Protein AF-A0A8T2REY3-F1 (afdb_monomer)

pLDDT: mean 74.78, std 21.73, range [25.44, 97.5]

Nearest PDB structures (foldseek):
  2yv5-assembly1_A  TM=7.558E-01  e=1.860E-15  Aquifex aeolicus
  6zjo-assembly1_A  TM=7.922E-01  e=4.075E-14  Staphylococcus aureus subsp. aureus USA300_FPR3757
  6zhl-assembly1_A  TM=8.170E-01  e=1.164E-13  Staphylococcus aureus subsp. aureus USA300
  6zjo-assembly1_B  TM=8.047E-01  e=1.164E-13  Staphylococcus aureus subsp. aureus USA300_FPR3757
  6zhm-assembly1_A  TM=7.872E-01  e=2.597E-13  Staphylococcus aureus subsp. aureus USA300

Radius of gyration: 29.28 Å; Cα contacts (8 Å, |Δi|>4): 472; chains: 1; bounding box: 74×71×68 Å

Sequence (339 aa):
MVGDKVLVSGIDWVDGRGMIEEVFDRETEVLDPPVANVDQLIVLAALDRPRPEPFSLSRFLVEAESTRIPFTVVFNKVDLVSSEDVSDWESRLTSWGYKPLFCSATLKLGTDSLVELLANKTSAIIGLSGVGKSSMINALCDETGAKLWNSNSKVEPDVVEETAVESWDSIFEEQAVGEVSERTGRGKHTTRHVSLLKLPSAGYLADTPGFNQPNLAKVTARILPFLFPEIRSKLDEGTCAFADCLHIGEPDCVVGGDWERYGHYIQFLEEVKKREELEIKTYGTKKKIGMRYKVGASGMKQAEPLLNLKKHRRVSRNKERQNLAEVFAEEVQAASEEE

Structure (mmCIF, N/CA/C/O backbone):
data_AF-A0A8T2REY3-F1
#
_entry.id   AF-A0A8T2REY3-F1
#
loop_
_atom_site.group_PDB
_atom_site.id
_atom_site.type_symbol
_atom_site.label_atom_id
_atom_site.label_alt_id
_atom_site.label_comp_id
_atom_site.label_asym_id
_atom_site.label_entity_id
_atom_site.label_seq_id
_atom_site.pdbx_PDB_ins_code
_atom_site.Cartn_x
_atom_site.Cartn_y
_atom_site.Cartn_z
_atom_site.occupancy
_atom_site.B_iso_or_equiv
_atom_site.auth_seq_id
_atom_site.auth_comp_id
_atom_site.auth_asym_id
_atom_site.auth_atom_id
_atom_site.pdbx_PDB_model_num
ATOM 1 N N . MET A 1 1 ? 4.614 12.556 -15.869 1.00 82.06 1 MET A N 1
ATOM 2 C CA . MET A 1 1 ? 4.883 11.620 -14.760 1.00 82.06 1 MET A CA 1
ATOM 3 C C . MET A 1 1 ? 5.347 10.312 -15.370 1.00 82.06 1 MET A C 1
ATOM 5 O O . MET A 1 1 ? 4.988 10.024 -16.505 1.00 82.06 1 MET A O 1
ATOM 9 N N . VAL A 1 2 ? 6.195 9.559 -14.676 1.00 86.38 2 VAL A N 1
ATOM 10 C CA . VAL A 1 2 ? 6.606 8.237 -15.161 1.00 86.38 2 VAL A CA 1
ATOM 11 C C . VAL A 1 2 ? 5.358 7.354 -15.261 1.00 86.38 2 VAL A C 1
ATOM 13 O O . VAL A 1 2 ? 4.553 7.349 -14.334 1.00 86.38 2 VAL A O 1
ATOM 16 N N . GLY A 1 3 ? 5.170 6.681 -16.398 1.00 86.62 3 GLY A N 1
ATOM 17 C CA . GLY A 1 3 ? 3.958 5.908 -16.709 1.00 86.62 3 GLY A CA 1
ATOM 18 C C . GLY A 1 3 ? 2.877 6.665 -17.487 1.00 86.62 3 GLY A C 1
ATOM 19 O O . GLY A 1 3 ? 1.889 6.057 -17.891 1.00 86.62 3 GLY A O 1
ATOM 20 N N . ASP A 1 4 ? 3.048 7.965 -17.758 1.00 89.31 4 ASP A N 1
ATOM 21 C CA . ASP A 1 4 ? 2.135 8.685 -18.654 1.00 89.31 4 ASP A CA 1
ATOM 22 C C . ASP A 1 4 ? 2.188 8.091 -20.073 1.00 89.31 4 ASP A C 1
ATOM 24 O O . ASP A 1 4 ? 3.263 7.909 -20.649 1.00 89.31 4 ASP A O 1
ATOM 28 N N . LYS A 1 5 ? 1.011 7.817 -20.647 1.00 88.62 5 LYS A N 1
ATOM 29 C CA . LYS A 1 5 ? 0.861 7.492 -22.069 1.00 88.62 5 LYS A CA 1
ATOM 30 C C . LYS A 1 5 ? 0.981 8.810 -22.843 1.00 88.62 5 LYS A C 1
ATOM 32 O O . LYS A 1 5 ? 0.279 9.770 -22.519 1.00 88.62 5 LYS A O 1
ATOM 37 N N . VAL A 1 6 ? 1.861 8.874 -23.841 1.00 92.38 6 VAL A N 1
ATOM 38 C CA . VAL A 1 6 ? 2.146 10.111 -24.588 1.00 92.38 6 VAL A CA 1
ATOM 39 C C . VAL A 1 6 ? 2.166 9.882 -26.095 1.00 92.38 6 VAL A C 1
ATOM 41 O O . VAL A 1 6 ? 2.579 8.817 -26.555 1.00 92.38 6 VAL A O 1
ATOM 44 N N . LEU A 1 7 ? 1.750 10.894 -26.855 1.00 90.69 7 LEU A N 1
ATOM 45 C CA . LEU A 1 7 ? 1.975 10.970 -28.296 1.00 90.69 7 LEU A CA 1
ATOM 46 C C . LEU A 1 7 ? 3.314 11.669 -28.548 1.00 90.69 7 LEU A C 1
ATOM 48 O O . LEU A 1 7 ? 3.552 12.765 -28.035 1.00 90.69 7 LEU A O 1
ATOM 52 N N . VAL A 1 8 ? 4.184 11.033 -29.331 1.00 91.81 8 VAL A N 1
ATOM 53 C CA . VAL A 1 8 ? 5.506 11.568 -29.679 1.00 91.81 8 VAL A CA 1
ATOM 54 C C . VAL A 1 8 ? 5.546 11.898 -31.166 1.00 91.81 8 VAL A C 1
ATOM 56 O O . VAL A 1 8 ? 5.202 11.059 -31.997 1.00 91.81 8 VAL A O 1
ATOM 59 N N . SER A 1 9 ? 6.006 13.100 -31.496 1.00 89.38 9 SER A N 1
ATOM 60 C CA . SER A 1 9 ? 6.226 13.568 -32.865 1.00 89.38 9 SER A CA 1
ATOM 61 C C . SER A 1 9 ? 7.593 14.242 -33.008 1.00 89.38 9 SER A C 1
ATOM 63 O O . SER A 1 9 ? 8.363 14.328 -32.049 1.00 89.38 9 SER A O 1
ATOM 65 N N . GLY A 1 10 ? 7.955 14.647 -34.232 1.00 88.00 10 GLY A N 1
ATOM 66 C CA . GLY A 1 10 ? 9.246 15.295 -34.504 1.00 88.00 10 GLY A CA 1
ATOM 67 C C . GLY A 1 10 ? 10.450 14.445 -34.086 1.00 88.00 10 GLY A C 1
ATOM 68 O O . GLY A 1 10 ? 11.365 14.958 -33.447 1.00 88.00 10 GLY A O 1
ATOM 69 N N . ILE A 1 11 ? 10.407 13.140 -34.377 1.00 89.44 11 ILE A N 1
ATOM 70 C CA . ILE A 1 11 ? 11.440 12.193 -33.952 1.00 89.44 11 ILE A CA 1
ATOM 71 C C . ILE A 1 11 ? 12.705 12.410 -34.785 1.00 89.44 11 ILE A C 1
ATOM 73 O O . ILE A 1 11 ? 12.705 12.210 -36.001 1.00 89.44 11 ILE A O 1
ATOM 77 N N . ASP A 1 12 ? 13.779 12.794 -34.108 1.00 87.81 12 ASP A N 1
ATOM 78 C CA . ASP A 1 12 ? 15.141 12.772 -34.617 1.00 87.81 12 ASP A CA 1
ATOM 79 C C . ASP A 1 12 ? 15.795 11.445 -34.218 1.00 87.81 12 ASP A C 1
ATOM 81 O O . ASP A 1 12 ? 16.198 11.239 -33.069 1.00 87.81 12 ASP A O 1
ATOM 85 N N . TRP A 1 13 ? 15.875 10.531 -35.183 1.00 87.38 13 TRP A N 1
ATOM 86 C CA . TRP A 1 13 ? 16.458 9.204 -34.991 1.00 87.38 13 TRP A CA 1
ATOM 87 C C . TRP A 1 13 ? 17.978 9.227 -34.828 1.00 87.38 13 TRP A C 1
ATOM 89 O O . TRP A 1 13 ? 18.524 8.291 -34.253 1.00 87.38 13 TRP A O 1
ATOM 99 N N . VAL A 1 14 ? 18.658 10.271 -35.309 1.00 84.94 14 VAL A N 1
ATOM 100 C CA . VAL A 1 14 ? 20.123 10.371 -35.230 1.00 84.94 14 VAL A CA 1
ATOM 101 C C . VAL A 1 14 ? 20.542 10.719 -33.807 1.00 84.94 14 VAL A C 1
ATOM 103 O O . VAL A 1 14 ? 21.440 10.093 -33.251 1.00 84.94 14 VAL A O 1
ATOM 106 N N . ASP A 1 15 ? 19.850 11.681 -33.198 1.00 84.56 15 ASP A N 1
ATOM 107 C CA . ASP A 1 15 ? 20.118 12.107 -31.822 1.00 84.56 15 ASP A CA 1
ATOM 108 C C . ASP A 1 15 ? 19.294 11.338 -30.773 1.00 84.56 15 ASP A C 1
ATOM 110 O O . ASP A 1 15 ? 19.482 11.550 -29.569 1.00 84.56 15 ASP A O 1
ATOM 114 N N . GLY A 1 16 ? 18.371 10.470 -31.205 1.00 84.44 16 GLY A N 1
ATOM 115 C CA . GLY A 1 16 ? 17.477 9.707 -30.329 1.00 84.44 16 GLY A CA 1
ATOM 116 C C . GLY A 1 16 ? 16.513 10.600 -29.541 1.00 84.44 16 GLY A C 1
ATOM 117 O O . GLY A 1 16 ? 16.250 10.352 -28.362 1.00 84.44 16 GLY A O 1
ATOM 118 N N . ARG A 1 17 ? 16.023 11.680 -30.159 1.00 85.31 17 ARG A N 1
ATOM 119 C CA . ARG A 1 17 ? 15.167 12.689 -29.514 1.00 85.31 17 ARG A CA 1
ATOM 120 C C . ARG A 1 17 ? 13.796 12.730 -30.168 1.00 85.31 17 ARG A C 1
ATOM 122 O O . ARG A 1 17 ? 13.648 12.478 -31.353 1.00 85.31 17 ARG A O 1
ATOM 129 N N . GLY A 1 18 ? 12.785 13.100 -29.397 1.00 87.31 18 GLY A N 1
ATOM 130 C CA . GLY A 1 18 ? 11.434 13.332 -29.896 1.00 87.31 18 GLY A CA 1
ATOM 131 C C . GLY A 1 18 ? 10.728 14.380 -29.050 1.00 87.31 18 GLY A C 1
ATOM 132 O O . GLY A 1 18 ? 11.130 14.655 -27.916 1.00 87.31 18 GLY A O 1
ATOM 133 N N . MET A 1 19 ? 9.684 14.977 -29.608 1.00 90.94 19 MET A N 1
ATOM 134 C CA . MET A 1 19 ? 8.843 15.950 -28.927 1.00 90.94 19 MET A CA 1
ATOM 135 C C . MET A 1 19 ? 7.573 15.266 -28.422 1.00 90.94 19 MET A C 1
ATOM 137 O O . MET A 1 19 ? 6.888 14.581 -29.174 1.00 90.94 19 MET A O 1
ATOM 141 N N . ILE A 1 20 ? 7.249 15.461 -27.142 1.00 92.50 20 ILE A N 1
ATOM 142 C CA . ILE A 1 20 ? 5.952 15.053 -26.593 1.00 92.50 20 ILE A CA 1
ATOM 143 C C . ILE A 1 20 ? 4.912 16.067 -27.072 1.00 92.50 20 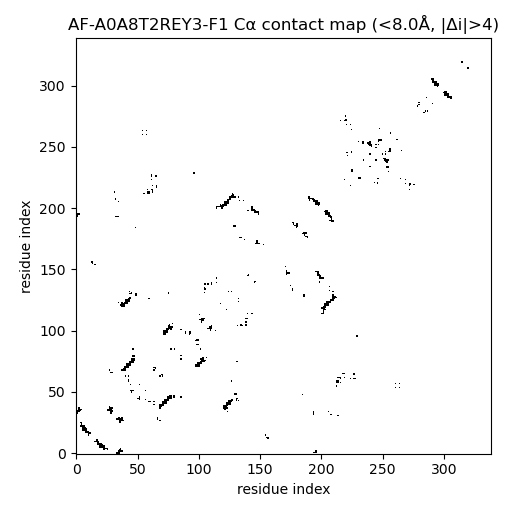ILE A C 1
ATOM 145 O O . ILE A 1 20 ? 4.982 17.240 -26.703 1.00 92.50 20 ILE A O 1
ATOM 149 N N . GLU A 1 21 ? 3.974 15.614 -27.895 1.00 91.75 21 GLU A N 1
ATOM 150 C CA . GLU A 1 21 ? 2.901 16.439 -28.456 1.00 91.75 21 GLU A CA 1
ATOM 151 C C . GLU A 1 21 ? 1.685 16.470 -27.533 1.00 91.75 21 GLU A C 1
ATOM 153 O O . GLU A 1 21 ? 1.125 17.532 -27.263 1.00 91.75 21 GLU A O 1
ATOM 158 N N . GLU A 1 22 ? 1.325 15.309 -26.990 1.00 92.31 22 GLU A N 1
ATOM 159 C CA . GLU A 1 22 ? 0.156 15.146 -26.136 1.00 92.31 22 GLU A CA 1
ATOM 160 C C . GLU A 1 22 ? 0.444 14.160 -24.999 1.00 92.31 22 GLU A C 1
ATOM 162 O O . GLU A 1 22 ? 1.185 13.187 -25.162 1.00 92.31 22 GLU A O 1
ATOM 167 N N . VAL A 1 23 ? -0.157 14.419 -23.836 1.00 92.88 23 VAL A N 1
ATOM 168 C CA . VAL A 1 23 ? -0.175 13.511 -22.685 1.00 92.88 23 VAL A CA 1
ATOM 169 C C . VAL A 1 23 ? -1.621 13.091 -22.464 1.00 92.88 23 VAL A C 1
ATOM 171 O O . VAL A 1 23 ? -2.464 13.948 -22.205 1.00 92.88 23 VAL A O 1
ATOM 174 N N . PHE A 1 24 ? -1.902 11.793 -22.572 1.00 92.06 24 PHE A N 1
ATOM 175 C CA . PHE A 1 24 ? -3.258 11.266 -22.419 1.00 92.06 24 PHE A CA 1
ATOM 176 C C . PHE A 1 24 ? -3.726 11.301 -20.957 1.00 92.06 24 PHE A C 1
ATOM 178 O O . PHE A 1 24 ? -2.916 11.339 -20.024 1.00 92.06 24 PHE A O 1
ATOM 185 N N . ASP A 1 25 ? -5.047 11.252 -20.766 1.00 91.25 25 ASP A N 1
ATOM 186 C CA . ASP A 1 25 ? -5.666 11.188 -19.443 1.00 91.25 25 ASP A CA 1
ATOM 187 C C . ASP A 1 25 ? -5.170 9.977 -18.642 1.00 91.25 25 ASP A C 1
ATOM 189 O O . ASP A 1 25 ? -4.965 8.879 -19.169 1.00 91.25 25 ASP A O 1
ATOM 193 N N . ARG A 1 26 ? -4.982 10.189 -17.337 1.00 91.38 26 ARG A N 1
ATOM 194 C CA . ARG A 1 26 ? -4.519 9.151 -16.412 1.00 91.38 26 ARG A CA 1
ATOM 195 C C . ARG A 1 26 ? -5.690 8.342 -15.888 1.00 91.38 26 ARG A C 1
ATOM 197 O O . ARG A 1 26 ? -6.661 8.909 -15.390 1.00 91.38 26 ARG A O 1
ATOM 204 N N . GLU A 1 27 ? -5.542 7.026 -15.901 1.00 88.19 27 GLU A N 1
ATOM 205 C CA . GLU A 1 27 ? -6.496 6.116 -15.259 1.00 88.19 27 GLU A CA 1
ATOM 206 C C . GLU A 1 27 ? -6.244 6.043 -13.746 1.00 88.19 27 GLU A C 1
ATOM 208 O O . GLU A 1 27 ? -7.177 6.076 -12.944 1.00 88.19 27 GLU A O 1
ATOM 213 N N . THR A 1 28 ? -4.970 6.015 -13.345 1.00 88.81 28 THR A N 1
ATOM 214 C CA . THR A 1 28 ? -4.537 5.969 -11.943 1.00 88.81 28 THR A CA 1
ATOM 215 C C . THR A 1 28 ? -3.310 6.853 -11.710 1.00 88.81 28 THR A C 1
ATOM 217 O O . THR A 1 28 ? -2.542 7.152 -12.630 1.00 88.81 28 THR A O 1
ATOM 220 N N . GLU A 1 29 ? -3.113 7.286 -10.462 1.00 85.69 29 GLU A N 1
ATOM 221 C CA . GLU A 1 29 ? -1.914 8.015 -10.048 1.00 85.69 29 GLU A CA 1
ATOM 222 C C . GLU A 1 29 ? -1.520 7.726 -8.592 1.00 85.69 29 GLU A C 1
ATOM 224 O O . GLU A 1 29 ? -2.331 7.791 -7.664 1.00 85.69 29 GLU A O 1
ATOM 229 N N . VAL A 1 30 ? -0.229 7.487 -8.393 1.00 82.38 30 VAL A N 1
ATOM 230 C CA . VAL A 1 30 ? 0.453 7.494 -7.099 1.00 82.38 30 VAL A CA 1
ATOM 231 C C . VAL A 1 30 ? 1.271 8.779 -7.050 1.00 82.38 30 VAL A C 1
ATOM 233 O O . VAL A 1 30 ? 1.948 9.106 -8.018 1.00 82.38 30 VAL A O 1
ATOM 236 N N . LEU A 1 31 ? 1.181 9.552 -5.964 1.00 73.44 31 LEU A N 1
ATOM 237 C CA . LEU A 1 31 ? 1.916 10.822 -5.851 1.00 73.44 31 LEU A CA 1
ATOM 238 C C . LEU A 1 31 ? 3.264 10.670 -5.157 1.00 73.44 31 LEU A C 1
ATOM 240 O O . LEU A 1 31 ? 4.183 11.434 -5.449 1.00 73.44 31 LEU A O 1
ATOM 244 N N . ASP A 1 32 ? 3.367 9.714 -4.237 1.00 71.88 32 ASP A N 1
ATOM 245 C CA . ASP A 1 32 ? 4.576 9.484 -3.460 1.00 71.88 32 ASP A CA 1
ATOM 246 C C . ASP A 1 32 ? 4.924 7.985 -3.439 1.00 71.88 32 ASP A C 1
ATOM 248 O O . ASP A 1 32 ? 4.399 7.231 -2.618 1.00 71.88 32 ASP A O 1
ATOM 252 N N . PRO A 1 33 ? 5.754 7.524 -4.388 1.00 73.75 33 PRO A N 1
ATOM 253 C CA . PRO A 1 33 ? 6.410 8.312 -5.433 1.00 73.75 33 PRO A CA 1
ATOM 254 C C . PRO A 1 33 ? 5.501 8.587 -6.645 1.00 73.75 33 PRO A C 1
ATOM 256 O O . PRO A 1 33 ? 4.521 7.871 -6.850 1.00 73.75 33 PRO A O 1
ATOM 259 N N . PRO A 1 34 ? 5.835 9.590 -7.480 1.0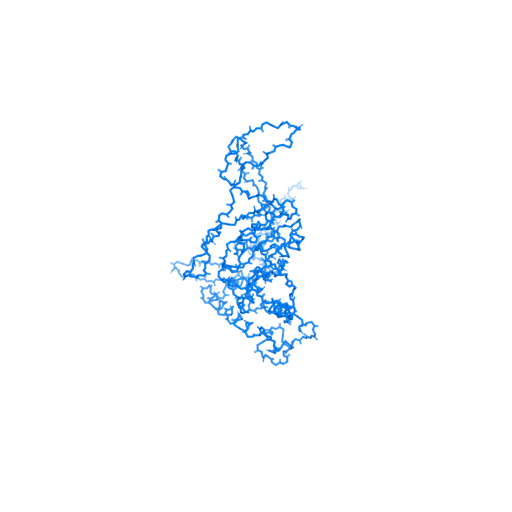0 81.56 34 PRO A N 1
ATOM 260 C CA . PRO A 1 34 ? 5.006 9.985 -8.611 1.00 81.56 34 PRO A CA 1
ATOM 261 C C . PRO A 1 34 ? 5.052 8.947 -9.744 1.00 81.56 34 PRO A C 1
ATOM 263 O O . PRO A 1 34 ? 6.004 8.927 -10.532 1.00 81.56 34 PRO A O 1
ATOM 266 N N . VAL A 1 35 ? 4.004 8.126 -9.855 1.00 87.38 35 VAL A N 1
ATOM 267 C CA . VAL A 1 35 ? 3.793 7.155 -10.944 1.00 87.38 35 VAL A CA 1
ATOM 268 C C . VAL A 1 35 ? 2.351 7.231 -11.453 1.00 87.38 35 VAL A C 1
ATOM 270 O O . VAL A 1 35 ? 1.413 7.274 -10.661 1.00 87.38 35 VAL A O 1
ATOM 273 N N . ALA A 1 36 ? 2.161 7.242 -12.769 1.00 89.50 36 ALA A N 1
ATOM 274 C CA . ALA A 1 36 ? 0.852 7.241 -13.422 1.00 89.50 36 ALA A CA 1
ATOM 275 C C . ALA A 1 36 ? 0.545 5.880 -14.058 1.00 89.50 36 ALA A C 1
ATOM 277 O O . ALA A 1 36 ? 1.468 5.132 -14.376 1.00 89.50 36 ALA A O 1
ATOM 278 N N . ASN A 1 37 ? -0.743 5.604 -14.288 1.00 89.94 37 ASN A N 1
ATOM 279 C CA . ASN A 1 37 ? -1.234 4.420 -15.007 1.00 89.94 37 ASN A CA 1
ATOM 280 C C . ASN A 1 37 ? -0.674 3.105 -14.440 1.00 89.94 37 ASN A C 1
ATOM 282 O O . ASN A 1 37 ? -0.214 2.228 -15.166 1.00 89.94 37 ASN A O 1
ATOM 286 N N . VAL A 1 38 ? -0.679 3.015 -13.111 1.00 91.38 38 VAL A N 1
ATOM 287 C CA . VAL A 1 38 ? -0.325 1.816 -12.358 1.00 91.38 38 VAL A CA 1
ATOM 288 C C . VAL A 1 38 ? -1.576 0.957 -12.187 1.00 91.38 38 VAL A C 1
ATOM 290 O O . VAL A 1 38 ? -2.569 1.417 -11.619 1.00 91.38 38 VAL A O 1
ATOM 293 N N . ASP A 1 39 ? -1.509 -0.288 -12.649 1.00 92.12 39 ASP A N 1
ATOM 294 C CA . ASP A 1 39 ? -2.596 -1.268 -12.570 1.00 92.12 39 ASP A CA 1
ATOM 295 C C . ASP A 1 39 ? -2.655 -1.942 -11.195 1.00 92.12 39 ASP A C 1
ATOM 297 O O . ASP A 1 39 ? -3.729 -2.323 -10.729 1.00 92.12 39 ASP A O 1
ATOM 301 N N . GLN A 1 40 ? -1.498 -2.109 -10.542 1.00 92.25 40 GLN A N 1
ATOM 302 C CA . GLN A 1 40 ? -1.418 -2.719 -9.216 1.00 92.25 40 GLN A CA 1
ATOM 303 C C . GLN A 1 40 ? -0.237 -2.221 -8.371 1.00 92.25 40 GLN A C 1
ATOM 305 O O . GLN A 1 40 ? 0.823 -1.867 -8.890 1.00 92.25 40 GLN A O 1
ATOM 310 N N . LEU A 1 41 ? -0.390 -2.251 -7.046 1.00 92.00 41 LEU A N 1
ATOM 311 C CA . LEU A 1 41 ? 0.688 -1.961 -6.096 1.00 92.00 41 LEU A CA 1
ATOM 312 C C . LEU A 1 41 ? 1.195 -3.235 -5.414 1.00 92.00 41 LEU A C 1
ATOM 314 O O . LEU A 1 41 ? 0.432 -4.136 -5.073 1.00 92.00 41 LEU A O 1
ATOM 318 N N . ILE A 1 42 ? 2.494 -3.278 -5.146 1.00 92.12 42 ILE A N 1
ATOM 319 C CA . ILE A 1 42 ? 3.134 -4.327 -4.356 1.00 92.12 42 ILE A CA 1
ATOM 320 C C . ILE A 1 42 ? 3.647 -3.702 -3.062 1.00 92.12 42 ILE A C 1
ATOM 322 O O . ILE A 1 42 ? 4.647 -2.985 -3.065 1.00 92.12 42 ILE A O 1
ATOM 326 N N . VAL A 1 43 ? 2.972 -3.969 -1.945 1.00 92.44 43 VAL A N 1
ATOM 327 C CA . VAL A 1 43 ? 3.402 -3.512 -0.617 1.00 92.44 43 VAL A CA 1
ATOM 328 C C . VAL A 1 43 ? 4.447 -4.488 -0.085 1.00 92.44 43 VAL A C 1
ATOM 330 O O . VAL A 1 43 ? 4.106 -5.542 0.446 1.00 92.44 43 VAL A O 1
ATOM 333 N N . LEU A 1 44 ? 5.725 -4.145 -0.238 1.00 92.00 44 LEU A N 1
ATOM 334 C CA . LEU A 1 44 ? 6.853 -4.973 0.173 1.00 92.00 44 LEU A CA 1
ATOM 335 C C . LEU A 1 44 ? 7.262 -4.682 1.625 1.00 92.00 44 LEU A C 1
ATOM 337 O O . LEU A 1 44 ? 7.696 -3.576 1.967 1.00 92.00 44 LEU A O 1
ATOM 341 N N . ALA A 1 45 ? 7.195 -5.707 2.466 1.00 92.88 45 ALA A N 1
ATOM 342 C CA . ALA A 1 45 ? 7.726 -5.733 3.826 1.00 92.88 45 ALA A CA 1
ATOM 343 C C . ALA A 1 45 ? 8.813 -6.814 3.937 1.00 92.88 45 ALA A C 1
ATOM 345 O O . ALA A 1 45 ? 8.867 -7.718 3.115 1.00 92.88 45 ALA A O 1
ATOM 346 N N . ALA A 1 46 ? 9.695 -6.737 4.934 1.00 91.94 46 ALA A N 1
ATOM 347 C CA . ALA A 1 46 ? 10.651 -7.809 5.227 1.00 91.94 46 ALA A CA 1
ATOM 348 C C . ALA A 1 46 ? 10.322 -8.435 6.580 1.00 91.94 46 ALA A C 1
ATOM 350 O O . ALA A 1 46 ? 9.982 -7.702 7.505 1.00 91.94 46 ALA A O 1
ATOM 351 N N . LEU A 1 47 ? 10.422 -9.762 6.696 1.00 91.50 47 LEU A N 1
ATOM 352 C CA . LEU A 1 47 ? 10.183 -10.468 7.963 1.00 91.50 47 LEU A CA 1
ATOM 353 C C . LEU A 1 47 ? 11.331 -10.296 8.959 1.00 91.50 47 LEU A C 1
ATOM 355 O O . LEU A 1 47 ? 11.096 -10.290 10.165 1.00 91.50 47 LEU A O 1
ATOM 359 N N . ASP A 1 48 ? 12.543 -10.059 8.458 1.00 86.19 48 ASP A N 1
ATOM 360 C CA . ASP A 1 48 ? 13.700 -9.692 9.267 1.00 86.19 48 ASP A CA 1
ATOM 361 C C . ASP A 1 48 ? 14.479 -8.521 8.641 1.00 86.19 48 ASP A C 1
ATOM 363 O O . ASP A 1 48 ? 14.448 -8.288 7.431 1.00 86.19 48 ASP A O 1
ATOM 367 N N . ARG A 1 49 ? 15.192 -7.759 9.478 1.00 84.00 49 ARG A N 1
ATOM 368 C CA . ARG A 1 49 ? 16.110 -6.667 9.082 1.00 84.00 49 ARG A CA 1
ATOM 369 C C . ARG A 1 49 ? 15.557 -5.710 7.999 1.00 84.00 49 ARG A C 1
ATOM 371 O O . ARG A 1 49 ? 16.055 -5.726 6.870 1.00 84.00 49 ARG A O 1
ATOM 378 N N . PRO A 1 50 ? 14.615 -4.804 8.313 1.00 86.19 50 PRO A N 1
ATOM 379 C CA . PRO A 1 50 ? 13.942 -4.642 9.598 1.00 86.19 50 PRO A CA 1
ATOM 380 C C . PRO A 1 50 ? 12.701 -5.535 9.703 1.00 86.19 50 PRO A C 1
ATOM 382 O O . PRO A 1 50 ? 11.962 -5.676 8.733 1.00 86.19 50 PRO A O 1
ATOM 385 N N . ARG A 1 51 ? 12.453 -6.077 10.9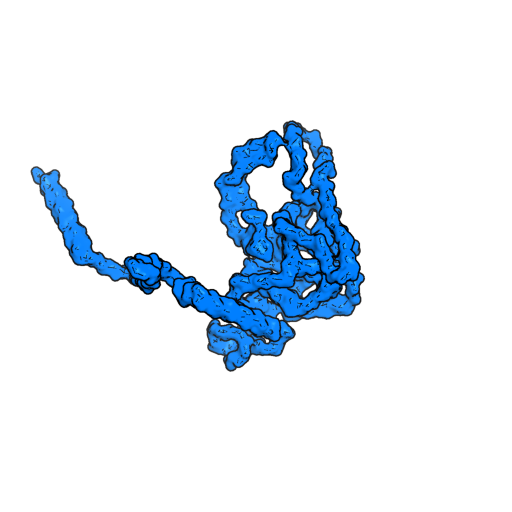02 1.00 87.00 51 ARG A N 1
ATOM 386 C CA . ARG A 1 51 ? 11.211 -6.794 11.217 1.00 87.00 51 ARG A CA 1
ATOM 387 C C . ARG A 1 51 ? 10.009 -5.850 11.040 1.00 87.00 51 ARG A C 1
ATOM 389 O O . ARG A 1 51 ? 10.126 -4.677 11.417 1.00 87.00 51 ARG A O 1
ATOM 396 N N . PRO A 1 52 ? 8.868 -6.313 10.499 1.00 89.75 52 PRO A N 1
ATOM 397 C CA . PRO A 1 52 ? 7.740 -5.438 10.247 1.00 89.75 52 PRO A CA 1
ATOM 398 C C . PRO A 1 52 ? 7.096 -5.062 11.578 1.00 89.75 52 PRO A C 1
ATOM 400 O O . PRO A 1 52 ? 6.678 -5.918 12.355 1.00 89.75 52 PRO A O 1
ATOM 403 N N . GLU A 1 53 ? 7.006 -3.765 11.846 1.00 91.25 53 GLU A N 1
ATOM 404 C CA . GLU A 1 53 ? 6.229 -3.265 12.971 1.00 91.25 53 GLU A CA 1
ATOM 405 C C . GLU A 1 53 ? 4.755 -3.129 12.544 1.00 91.25 53 GLU A C 1
ATOM 407 O O . GLU A 1 53 ? 4.482 -2.470 11.534 1.00 91.25 53 GLU A O 1
ATOM 412 N N . PRO A 1 54 ? 3.792 -3.689 13.301 1.00 93.00 54 PRO A N 1
ATOM 413 C CA . PRO A 1 54 ? 2.372 -3.665 12.947 1.00 93.00 54 PRO A CA 1
ATOM 414 C C . PRO A 1 54 ? 1.811 -2.266 12.680 1.00 93.00 54 PRO A C 1
ATOM 416 O O . PRO A 1 54 ? 1.053 -2.088 11.728 1.00 93.00 54 PRO A O 1
ATOM 419 N N . PHE A 1 55 ? 2.204 -1.264 13.473 1.00 93.25 55 PHE A N 1
ATOM 420 C CA . PHE A 1 55 ? 1.781 0.125 13.280 1.00 93.25 55 PHE A CA 1
ATOM 421 C C . PHE A 1 55 ? 2.286 0.691 11.946 1.00 93.25 55 PHE A C 1
ATOM 423 O O . PHE A 1 55 ? 1.505 1.191 11.135 1.00 93.25 55 PHE A O 1
ATOM 430 N N . SER A 1 56 ? 3.587 0.542 11.679 1.00 90.44 56 SER A N 1
ATOM 431 C CA . SER A 1 56 ? 4.207 1.001 10.435 1.00 90.44 56 SER A CA 1
ATOM 432 C C . SER A 1 56 ? 3.617 0.290 9.209 1.00 90.44 56 SER A C 1
ATOM 434 O O . SER A 1 56 ? 3.286 0.955 8.229 1.00 90.44 56 SER A O 1
ATOM 436 N N . LEU A 1 57 ? 3.405 -1.030 9.268 1.00 92.81 57 LEU A N 1
ATOM 437 C CA . LEU A 1 57 ? 2.758 -1.790 8.191 1.00 92.81 57 LEU A CA 1
ATOM 438 C C . LEU A 1 57 ? 1.306 -1.344 7.976 1.00 92.81 57 LEU A C 1
ATOM 440 O O . LEU A 1 57 ? 0.912 -1.092 6.841 1.00 92.81 57 LEU A O 1
ATOM 444 N N . SER A 1 58 ? 0.537 -1.162 9.055 1.00 94.88 58 SER A N 1
ATOM 445 C CA . SER A 1 58 ? -0.847 -0.667 8.984 1.00 94.88 58 SER A CA 1
ATOM 446 C C . SER A 1 58 ? -0.934 0.654 8.225 1.00 94.88 58 SER A C 1
ATOM 448 O O . SER A 1 58 ? -1.860 0.856 7.447 1.00 94.88 58 SER A O 1
ATOM 450 N N . ARG A 1 59 ? 0.053 1.535 8.403 1.00 92.69 59 ARG A N 1
ATOM 451 C CA . ARG A 1 59 ? 0.118 2.817 7.702 1.00 92.69 59 ARG A CA 1
ATOM 452 C C . ARG A 1 59 ? 0.306 2.657 6.191 1.00 92.69 59 ARG A C 1
ATOM 454 O O . ARG A 1 59 ? -0.347 3.363 5.431 1.00 92.69 59 ARG A O 1
ATOM 461 N N . PHE A 1 60 ? 1.161 1.729 5.755 1.00 90.75 60 PHE A N 1
ATOM 462 C CA . PHE A 1 60 ? 1.319 1.411 4.329 1.00 90.75 60 PHE A CA 1
ATOM 463 C C . PHE A 1 60 ? 0.045 0.819 3.729 1.00 90.75 60 PHE A C 1
ATOM 465 O O . PHE A 1 60 ? -0.300 1.164 2.605 1.00 90.75 60 PHE A O 1
ATOM 472 N N . LEU A 1 61 ? -0.662 -0.031 4.477 1.00 94.06 61 LEU A N 1
ATOM 473 C CA . LEU A 1 61 ? -1.927 -0.615 4.030 1.00 94.06 61 LEU A CA 1
ATOM 474 C C . LEU A 1 61 ? -3.006 0.460 3.861 1.00 94.06 61 LEU A C 1
ATOM 476 O O . LEU A 1 61 ? -3.668 0.497 2.832 1.00 94.06 61 LEU A O 1
ATOM 480 N N . VAL A 1 62 ? -3.126 1.383 4.822 1.00 94.44 62 VAL A N 1
ATOM 481 C CA . VAL A 1 62 ? -4.051 2.525 4.724 1.00 94.44 62 VAL A CA 1
ATOM 482 C C . VAL A 1 62 ? -3.702 3.417 3.532 1.00 94.44 62 VAL A C 1
ATOM 484 O O . VAL A 1 62 ? -4.601 3.843 2.809 1.00 94.44 62 VAL A O 1
ATOM 487 N N . GLU A 1 63 ? -2.416 3.690 3.300 1.00 90.69 63 GLU A N 1
ATOM 488 C CA . GLU A 1 63 ? -1.988 4.467 2.134 1.00 90.69 63 GLU A CA 1
ATOM 489 C C . GLU A 1 63 ? -2.354 3.752 0.828 1.00 90.69 63 GLU A C 1
ATOM 491 O O . GLU A 1 63 ? -2.980 4.363 -0.037 1.00 90.69 63 GLU A O 1
ATOM 496 N N . ALA A 1 64 ? -2.034 2.459 0.709 1.00 91.56 64 ALA A N 1
ATOM 497 C CA . ALA A 1 64 ? -2.341 1.654 -0.470 1.00 91.56 64 ALA A CA 1
ATOM 498 C C . ALA A 1 64 ? -3.854 1.611 -0.748 1.00 91.56 64 ALA A C 1
ATOM 500 O O . ALA A 1 64 ? -4.276 1.930 -1.859 1.00 91.56 64 ALA A O 1
ATOM 501 N N . GLU A 1 65 ? -4.676 1.346 0.271 1.00 93.50 65 GLU A N 1
ATOM 502 C CA . GLU A 1 65 ? -6.144 1.389 0.185 1.00 93.50 65 GLU A CA 1
ATOM 503 C C . GLU A 1 65 ? -6.654 2.771 -0.262 1.00 93.50 65 GLU A C 1
ATOM 505 O O . GLU A 1 65 ? -7.591 2.880 -1.057 1.00 93.50 65 GLU A O 1
ATOM 510 N N . SER A 1 66 ? -6.017 3.858 0.191 1.00 91.56 66 SER A N 1
ATOM 511 C CA . SER A 1 66 ? -6.424 5.222 -0.174 1.00 91.56 66 SER A CA 1
ATOM 512 C C . SER A 1 66 ? -6.244 5.533 -1.664 1.00 91.56 66 SER A C 1
ATOM 514 O O . SER A 1 66 ? -6.968 6.376 -2.203 1.00 91.56 66 SER A O 1
ATOM 516 N N . THR A 1 67 ? -5.321 4.836 -2.340 1.00 88.94 67 THR A N 1
ATOM 517 C CA . THR A 1 67 ? -5.091 4.993 -3.784 1.00 88.94 67 THR A CA 1
ATOM 518 C C . THR A 1 67 ? -6.204 4.378 -4.629 1.00 88.94 67 THR A C 1
ATOM 520 O O . THR A 1 67 ? -6.373 4.780 -5.779 1.00 88.94 67 THR A O 1
ATOM 523 N N . ARG A 1 68 ? -6.976 3.431 -4.068 1.00 90.38 68 ARG A N 1
ATOM 524 C CA . ARG A 1 68 ? -7.953 2.581 -4.778 1.00 90.38 68 ARG A CA 1
ATOM 525 C C . ARG A 1 68 ? -7.359 1.731 -5.908 1.00 90.38 68 ARG A C 1
ATOM 527 O O . ARG A 1 68 ? -8.110 1.173 -6.704 1.00 90.38 68 ARG A O 1
ATOM 534 N N . ILE A 1 69 ? -6.035 1.628 -5.978 1.00 91.69 69 ILE A N 1
ATOM 535 C CA . ILE A 1 69 ? -5.339 0.729 -6.893 1.00 91.69 69 ILE A CA 1
ATOM 536 C C . ILE A 1 69 ? -5.280 -0.648 -6.212 1.00 91.69 69 ILE A C 1
ATOM 538 O O . ILE A 1 69 ? -4.897 -0.716 -5.040 1.00 91.69 69 ILE A O 1
ATOM 542 N N . PRO A 1 70 ? -5.647 -1.745 -6.900 1.00 93.06 70 PRO A N 1
ATOM 543 C CA . PRO A 1 70 ? -5.495 -3.092 -6.362 1.00 93.06 70 PRO A CA 1
ATOM 544 C C . PRO A 1 70 ? -4.066 -3.330 -5.877 1.00 93.06 70 PRO A C 1
ATOM 546 O O . PRO A 1 70 ? -3.109 -2.983 -6.567 1.00 93.06 70 PRO A O 1
ATOM 549 N N . PHE A 1 71 ? -3.893 -3.929 -4.701 1.00 94.00 71 PHE A N 1
ATOM 550 C CA . PHE A 1 71 ? -2.557 -4.183 -4.177 1.00 94.00 71 PHE A CA 1
ATOM 551 C C . PHE A 1 71 ? -2.419 -5.549 -3.527 1.00 94.00 71 PHE A C 1
ATOM 553 O O . PHE A 1 71 ? -3.392 -6.157 -3.089 1.00 94.00 71 PHE A O 1
ATOM 560 N N . THR A 1 72 ? -1.182 -6.032 -3.472 1.00 94.81 72 THR A N 1
ATOM 561 C CA . THR A 1 72 ? -0.814 -7.277 -2.791 1.00 94.81 72 THR A CA 1
ATOM 562 C C . THR A 1 72 ? 0.316 -7.007 -1.809 1.00 94.81 72 THR A C 1
ATOM 564 O O . THR A 1 72 ? 1.254 -6.267 -2.109 1.00 94.81 72 THR A O 1
ATOM 567 N N . VAL A 1 73 ? 0.218 -7.599 -0.619 1.00 95.31 73 VAL A N 1
ATOM 568 C CA . VAL A 1 73 ? 1.264 -7.525 0.404 1.00 95.31 73 VAL A CA 1
ATOM 569 C C . VAL A 1 73 ? 2.259 -8.649 0.157 1.00 95.31 73 VAL A C 1
ATOM 571 O O . VAL A 1 73 ? 1.866 -9.809 0.063 1.00 95.31 73 VAL A O 1
ATOM 574 N N . VAL A 1 74 ? 3.541 -8.314 0.066 1.00 95.12 74 VAL A N 1
ATOM 575 C CA . VAL A 1 74 ? 4.622 -9.279 -0.140 1.00 95.12 74 VAL A CA 1
ATOM 576 C C . VAL A 1 74 ? 5.603 -9.173 1.020 1.00 95.12 74 VAL A C 1
ATOM 578 O O . VAL A 1 74 ? 6.152 -8.105 1.291 1.00 95.12 74 VAL A O 1
ATOM 581 N N . PHE A 1 75 ? 5.840 -10.286 1.701 1.00 94.94 75 PHE A N 1
ATOM 582 C CA . PHE A 1 75 ? 6.861 -10.420 2.728 1.00 94.94 75 PHE A CA 1
ATOM 583 C C . PHE A 1 75 ? 8.119 -11.041 2.137 1.00 94.94 75 PHE A C 1
ATOM 585 O O . PHE A 1 75 ? 8.116 -12.184 1.697 1.00 94.94 75 PHE A O 1
ATOM 592 N N . ASN A 1 76 ? 9.207 -10.281 2.150 1.00 92.88 76 ASN A N 1
ATOM 593 C CA . ASN A 1 76 ? 10.533 -10.718 1.747 1.00 92.88 76 ASN A CA 1
ATOM 594 C C . ASN A 1 76 ? 11.329 -11.271 2.943 1.00 92.88 76 ASN A C 1
ATOM 596 O O . ASN A 1 76 ? 11.006 -11.007 4.107 1.00 92.88 76 ASN A O 1
ATOM 600 N N . LYS A 1 77 ? 12.448 -11.932 2.639 1.00 92.06 77 LYS A N 1
ATOM 601 C CA . LYS A 1 77 ? 13.431 -12.458 3.599 1.00 92.06 77 LYS A CA 1
ATOM 602 C C . LYS A 1 77 ? 12.880 -13.558 4.504 1.00 92.06 77 LYS A C 1
ATOM 604 O O . LYS A 1 77 ? 13.219 -13.632 5.684 1.00 92.06 77 LYS A O 1
ATOM 609 N N . VAL A 1 78 ? 12.019 -14.409 3.947 1.00 92.56 78 VAL A N 1
ATOM 610 C CA . VAL A 1 78 ? 11.478 -15.590 4.645 1.00 92.56 78 VAL A CA 1
ATOM 611 C C . VAL A 1 78 ? 12.577 -16.574 5.056 1.00 92.56 78 VAL A C 1
ATOM 613 O O . VAL A 1 78 ? 12.402 -17.327 6.001 1.00 92.56 78 VAL A O 1
ATOM 616 N N . ASP A 1 79 ? 13.731 -16.522 4.390 1.00 90.19 79 ASP A N 1
ATOM 617 C CA . ASP A 1 79 ? 14.926 -17.317 4.683 1.00 90.19 79 ASP A CA 1
ATOM 618 C C . ASP A 1 79 ? 15.587 -16.992 6.031 1.00 90.19 79 ASP A C 1
ATOM 620 O O . ASP A 1 79 ? 16.373 -17.793 6.534 1.00 90.19 79 ASP A O 1
ATOM 624 N N . LEU A 1 80 ? 15.272 -15.839 6.629 1.00 90.12 80 LEU A N 1
ATOM 625 C CA . LEU A 1 80 ? 15.865 -15.389 7.892 1.00 90.12 80 LEU A CA 1
ATOM 626 C C . LEU A 1 80 ? 15.012 -15.707 9.126 1.00 90.12 80 LEU A C 1
ATOM 628 O O . LEU A 1 80 ? 15.438 -15.419 10.245 1.00 90.12 80 LEU A O 1
ATOM 632 N N . VAL A 1 81 ? 13.812 -16.258 8.945 1.00 92.44 81 VAL A N 1
ATOM 633 C CA . VAL A 1 81 ? 12.844 -16.483 10.026 1.00 92.44 81 VAL A CA 1
ATOM 634 C C . VAL A 1 81 ? 12.379 -17.932 10.074 1.00 92.44 81 VAL A C 1
ATOM 636 O O . VAL A 1 81 ? 12.557 -18.698 9.128 1.00 92.44 81 VAL A O 1
ATOM 639 N N . SER A 1 82 ? 11.801 -18.326 11.206 1.00 92.75 82 SER A N 1
ATOM 640 C CA . SER A 1 82 ? 11.243 -19.665 11.363 1.00 92.75 82 SER A CA 1
ATOM 641 C C . SER A 1 82 ? 9.940 -19.814 10.565 1.00 92.75 82 SER A C 1
ATOM 643 O O . SER A 1 82 ? 9.245 -18.837 10.287 1.00 92.75 82 SER A O 1
ATOM 645 N N . SER A 1 83 ? 9.559 -21.050 10.233 1.00 91.88 83 SER A N 1
ATOM 646 C CA . SER A 1 83 ? 8.253 -21.343 9.626 1.00 91.88 83 SER A CA 1
ATOM 647 C C . SER A 1 83 ? 7.072 -20.960 10.530 1.00 91.88 83 SER A C 1
ATOM 649 O O . SER A 1 83 ? 5.986 -20.683 10.026 1.00 91.88 83 SER A O 1
ATOM 651 N N . GLU A 1 84 ? 7.276 -20.935 11.854 1.00 93.44 84 GLU A N 1
ATOM 652 C CA . GLU A 1 84 ? 6.270 -20.482 12.825 1.00 93.44 84 GLU A CA 1
ATOM 653 C C . GLU A 1 84 ? 6.023 -18.975 12.674 1.00 93.44 84 GLU A C 1
ATOM 655 O O . GLU A 1 84 ? 4.879 -18.559 12.518 1.00 93.44 84 GLU A O 1
ATOM 660 N N . ASP A 1 85 ? 7.089 -18.167 12.579 1.00 92.31 85 ASP A N 1
ATOM 661 C CA . ASP A 1 85 ? 6.974 -16.718 12.353 1.00 92.31 85 ASP A CA 1
ATOM 662 C C . ASP A 1 85 ? 6.233 -16.389 11.044 1.00 92.31 85 ASP A C 1
ATOM 664 O O . ASP A 1 85 ? 5.473 -15.420 10.982 1.00 92.31 85 ASP A O 1
ATOM 668 N N . VAL A 1 86 ? 6.460 -17.176 9.985 1.00 93.62 86 VAL A N 1
ATOM 669 C CA . VAL A 1 86 ? 5.762 -17.010 8.698 1.00 93.62 86 VAL A CA 1
ATOM 670 C C . VAL A 1 86 ? 4.267 -17.282 8.865 1.00 93.62 86 VAL A C 1
ATOM 672 O O . VAL A 1 86 ? 3.453 -16.450 8.463 1.00 93.62 86 VAL A O 1
ATOM 675 N N . SER A 1 87 ? 3.909 -18.398 9.509 1.00 95.00 87 SER A N 1
ATOM 676 C CA . SER A 1 87 ? 2.513 -18.771 9.775 1.00 95.00 87 SER A CA 1
ATOM 677 C C . SER A 1 87 ? 1.800 -17.755 10.673 1.00 95.00 87 SER A C 1
ATOM 679 O O . SER A 1 87 ? 0.620 -17.463 10.461 1.00 95.00 87 SER A O 1
ATOM 681 N N . ASP A 1 88 ? 2.499 -17.191 11.659 1.00 94.69 88 ASP A N 1
ATOM 682 C CA . ASP A 1 88 ? 1.957 -16.158 12.543 1.00 94.69 88 ASP A CA 1
ATOM 683 C C . ASP A 1 88 ? 1.599 -14.893 11.757 1.00 94.69 88 ASP A C 1
ATOM 685 O O . ASP A 1 88 ? 0.497 -14.352 11.898 1.00 94.69 88 ASP A O 1
ATOM 689 N N . TRP A 1 89 ? 2.500 -14.427 10.884 1.00 94.81 89 TRP A N 1
ATOM 690 C CA . TRP A 1 89 ? 2.226 -13.278 10.019 1.00 94.81 89 TRP A CA 1
ATOM 691 C C . TRP A 1 89 ? 1.155 -13.575 8.969 1.00 94.81 89 TRP A C 1
ATOM 693 O O . TRP A 1 89 ? 0.343 -12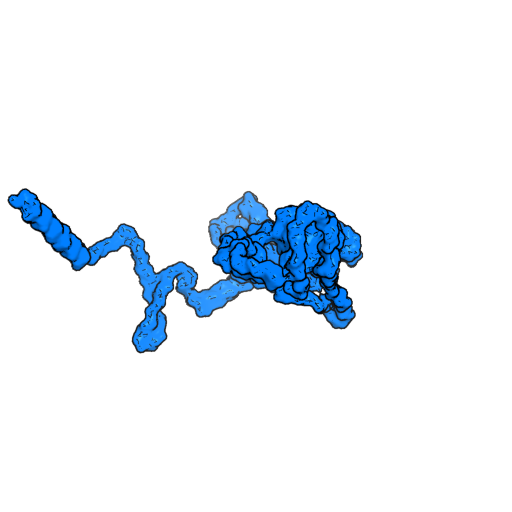.696 8.678 1.00 94.81 89 TRP A O 1
ATOM 703 N N . GLU A 1 90 ? 1.104 -14.789 8.427 1.00 95.69 90 GLU A N 1
ATOM 704 C CA . GLU A 1 90 ? 0.058 -15.201 7.489 1.00 95.69 90 GLU A CA 1
ATOM 705 C C . GLU A 1 90 ? -1.329 -15.139 8.138 1.00 95.69 90 GLU A C 1
ATOM 707 O O . GLU A 1 90 ? -2.238 -14.491 7.608 1.00 95.69 90 GLU A O 1
ATOM 712 N N . SER A 1 91 ? -1.473 -15.739 9.322 1.00 95.69 91 SER A N 1
ATOM 713 C CA . SER A 1 91 ? -2.711 -15.720 10.108 1.00 95.69 91 SER A CA 1
ATOM 714 C C . SER A 1 91 ? -3.122 -14.293 10.480 1.00 95.69 91 SER A C 1
ATOM 716 O O . SER A 1 91 ? -4.283 -13.903 10.327 1.00 95.69 91 SER A O 1
ATOM 718 N N . ARG A 1 92 ? -2.151 -13.468 10.887 1.00 95.38 92 ARG A N 1
ATOM 719 C CA . ARG A 1 92 ? -2.372 -12.064 11.247 1.00 95.38 92 ARG A CA 1
ATOM 720 C C . ARG A 1 92 ? -2.865 -11.223 10.070 1.00 95.38 92 ARG A C 1
ATOM 722 O O . ARG A 1 92 ? -3.836 -10.493 10.214 1.00 95.38 92 ARG A O 1
ATOM 729 N N . LEU A 1 93 ? -2.240 -11.323 8.897 1.00 95.25 93 LEU A N 1
ATOM 730 C CA . LEU A 1 93 ? -2.689 -10.564 7.721 1.00 95.25 93 LEU A CA 1
ATOM 731 C C . LEU A 1 93 ? -4.034 -11.070 7.203 1.00 95.25 93 LEU A C 1
ATOM 733 O O . LEU A 1 93 ? -4.861 -10.258 6.787 1.00 95.25 93 LEU A O 1
ATOM 737 N N . THR A 1 94 ? -4.274 -12.378 7.289 1.00 95.75 94 THR A N 1
ATOM 738 C CA . THR A 1 94 ? -5.564 -12.975 6.930 1.00 95.75 94 THR A CA 1
ATOM 739 C C . THR A 1 94 ? -6.678 -12.448 7.833 1.00 95.75 94 THR A C 1
ATOM 741 O O . THR A 1 94 ? -7.733 -12.067 7.329 1.00 95.75 94 THR A O 1
ATOM 744 N N . SER A 1 95 ? -6.442 -12.336 9.147 1.00 95.19 95 SER A N 1
ATOM 745 C CA . SER A 1 95 ? -7.418 -11.752 10.081 1.00 95.19 95 SER A CA 1
ATOM 746 C C . SER A 1 95 ? -7.657 -10.258 9.835 1.00 95.19 95 SER A C 1
ATOM 748 O O . SER A 1 95 ? -8.758 -9.763 10.065 1.00 95.19 95 SER A O 1
ATOM 750 N N . TRP A 1 96 ? -6.662 -9.547 9.298 1.00 95.69 96 TRP A N 1
ATOM 751 C CA . TRP A 1 96 ? -6.811 -8.162 8.843 1.00 95.69 96 TRP A CA 1
ATOM 752 C C . TRP A 1 96 ? -7.535 -8.031 7.496 1.00 95.69 96 TRP A C 1
ATOM 754 O O . TRP A 1 96 ? -7.808 -6.905 7.086 1.00 95.69 96 TRP A O 1
ATOM 764 N N . GLY A 1 97 ? -7.827 -9.137 6.804 1.00 95.06 97 GLY A N 1
ATOM 765 C CA . GLY A 1 97 ? -8.508 -9.157 5.506 1.00 95.06 97 GLY A CA 1
ATOM 766 C C . GLY A 1 97 ? -7.584 -9.096 4.285 1.00 95.06 97 GLY A C 1
ATOM 767 O O . GLY A 1 97 ? -8.055 -8.803 3.186 1.00 95.06 97 GLY A O 1
ATOM 768 N N . TYR A 1 98 ? -6.286 -9.366 4.447 1.00 95.81 98 TYR A N 1
ATOM 769 C CA . TYR A 1 98 ? -5.306 -9.374 3.357 1.00 95.81 98 TYR A CA 1
ATOM 770 C C . TYR A 1 98 ? -4.777 -10.779 3.081 1.00 95.81 98 TYR A C 1
ATOM 772 O O . TYR A 1 98 ? -4.581 -11.576 3.993 1.00 95.81 98 TYR A O 1
ATOM 780 N N . LYS A 1 99 ? -4.463 -11.055 1.812 1.00 94.50 99 LYS A N 1
ATOM 781 C CA . LYS A 1 99 ? -3.785 -12.284 1.390 1.00 94.50 99 LYS A CA 1
ATOM 782 C C . LYS A 1 99 ? -2.305 -11.983 1.108 1.00 94.50 99 LYS A C 1
ATOM 784 O O . LYS A 1 99 ? -2.016 -11.415 0.052 1.00 94.50 99 LYS A O 1
ATOM 789 N N . PRO A 1 100 ? -1.379 -12.293 2.032 1.00 95.12 100 PRO A N 1
ATOM 790 C CA . PRO A 1 100 ? 0.039 -12.040 1.818 1.00 95.12 100 PRO A CA 1
ATOM 791 C C . PRO A 1 100 ? 0.671 -13.080 0.883 1.00 95.12 100 PRO A C 1
ATOM 793 O O . PRO A 1 100 ? 0.232 -14.227 0.817 1.00 95.12 100 PRO A O 1
ATOM 796 N N . LEU A 1 101 ? 1.738 -12.680 0.194 1.00 94.44 101 LEU A N 1
ATOM 797 C CA . LEU A 1 101 ? 2.689 -13.582 -0.456 1.00 94.44 101 LEU A CA 1
ATOM 798 C C . LEU A 1 101 ? 4.014 -13.564 0.303 1.00 94.44 101 LEU A C 1
ATOM 800 O O . LEU A 1 101 ? 4.430 -12.526 0.817 1.00 94.44 101 LEU A O 1
ATOM 804 N N . PHE A 1 102 ? 4.690 -14.705 0.344 1.00 94.44 102 PHE A N 1
ATOM 805 C CA . PHE A 1 102 ? 5.941 -14.896 1.068 1.00 94.44 102 PHE A CA 1
ATOM 806 C C . PHE A 1 102 ? 7.049 -15.262 0.087 1.00 94.44 102 PHE A C 1
ATOM 808 O O . PHE A 1 102 ? 6.934 -16.244 -0.645 1.00 94.44 102 PHE A O 1
ATOM 815 N N . CYS A 1 103 ? 8.116 -14.466 0.073 1.00 93.00 103 CYS A N 1
ATOM 816 C CA . CYS A 1 103 ? 9.200 -14.577 -0.892 1.00 93.00 103 CYS A CA 1
ATOM 817 C C . CYS A 1 103 ? 10.580 -14.468 -0.219 1.00 93.00 103 CYS A C 1
ATOM 819 O O . CYS A 1 103 ? 10.752 -13.825 0.822 1.00 93.00 103 CYS A O 1
ATOM 821 N N . SER A 1 104 ? 11.601 -15.036 -0.858 1.00 91.38 104 SER A N 1
ATOM 822 C CA . SER A 1 104 ? 13.009 -14.731 -0.582 1.00 91.38 104 SER A CA 1
ATOM 823 C C . SER A 1 104 ? 13.682 -14.313 -1.878 1.00 91.38 104 SER A C 1
ATOM 825 O O . SER A 1 104 ? 13.891 -15.145 -2.756 1.00 91.38 104 SER A O 1
ATOM 827 N N . ALA A 1 105 ? 14.061 -13.038 -1.983 1.00 86.12 105 ALA A N 1
ATOM 828 C CA . ALA A 1 105 ? 14.842 -12.558 -3.124 1.00 86.12 105 ALA A CA 1
ATOM 829 C C . ALA A 1 105 ? 16.223 -13.240 -3.215 1.00 86.12 105 ALA A C 1
ATOM 831 O O . ALA A 1 105 ? 16.757 -13.409 -4.305 1.00 86.12 105 ALA A O 1
ATOM 832 N N . THR A 1 106 ? 16.802 -13.643 -2.078 1.00 85.12 106 THR A N 1
ATOM 833 C CA . THR A 1 106 ? 18.124 -14.285 -2.020 1.00 85.12 106 THR A CA 1
ATOM 834 C C . THR A 1 106 ? 18.072 -15.742 -2.459 1.00 85.12 106 THR A C 1
ATOM 836 O O . THR A 1 106 ? 18.934 -16.179 -3.216 1.00 85.12 106 THR A O 1
ATOM 839 N N . LEU A 1 107 ? 17.068 -16.491 -1.996 1.00 86.00 107 LEU A N 1
ATOM 840 C CA . LEU A 1 107 ? 16.901 -17.904 -2.347 1.00 86.00 107 LEU A CA 1
ATOM 841 C C . LEU A 1 107 ? 16.014 -18.124 -3.580 1.00 86.00 107 LEU A C 1
ATOM 843 O O . LEU A 1 107 ? 15.808 -19.274 -3.956 1.00 86.00 107 LEU A O 1
ATOM 847 N N . LYS A 1 108 ? 15.479 -17.052 -4.184 1.00 82.94 108 LYS A N 1
ATOM 848 C CA . LYS A 1 108 ? 14.499 -17.105 -5.284 1.00 82.94 108 LYS A CA 1
ATOM 849 C C . LYS A 1 108 ? 13.299 -18.003 -4.948 1.00 82.94 108 LYS A C 1
ATOM 851 O O . LYS A 1 108 ? 12.835 -18.810 -5.742 1.00 82.94 108 LYS A O 1
ATOM 856 N N . LEU A 1 109 ? 12.825 -17.902 -3.704 1.00 84.38 109 LEU A N 1
ATOM 857 C CA . LEU A 1 109 ? 11.648 -18.635 -3.233 1.00 84.38 109 LEU A CA 1
ATOM 858 C C . LEU A 1 109 ? 10.409 -17.761 -3.392 1.00 84.38 109 LEU A C 1
ATOM 860 O O . LEU A 1 109 ? 10.423 -16.604 -2.969 1.00 84.38 109 LEU A O 1
ATOM 864 N N . GLY A 1 110 ? 9.334 -18.321 -3.951 1.00 83.06 110 GLY A N 1
ATOM 865 C CA . GLY A 1 110 ? 8.039 -17.642 -4.098 1.00 83.06 110 GLY A CA 1
ATOM 866 C C . GLY A 1 110 ? 8.028 -16.499 -5.119 1.00 83.06 110 GLY A C 1
ATOM 867 O O . GLY A 1 110 ? 7.052 -15.754 -5.186 1.00 83.06 110 GLY A O 1
ATOM 868 N N . THR A 1 111 ? 9.103 -16.339 -5.886 1.00 81.88 111 THR A N 1
ATOM 869 C CA . THR A 1 111 ? 9.249 -15.336 -6.944 1.00 81.88 111 THR A CA 1
ATOM 870 C C . THR A 1 111 ? 8.425 -15.692 -8.181 1.00 81.88 111 THR A C 1
ATOM 872 O O . THR A 1 111 ? 7.801 -14.795 -8.737 1.00 81.88 111 THR A O 1
ATOM 875 N N . ASP A 1 112 ? 8.263 -16.979 -8.509 1.00 84.12 112 ASP A N 1
ATOM 876 C CA . ASP A 1 112 ? 7.374 -17.449 -9.587 1.00 84.12 112 ASP A CA 1
ATOM 877 C C . ASP A 1 112 ? 5.938 -16.913 -9.435 1.00 84.12 112 ASP A C 1
ATOM 879 O O . ASP A 1 112 ? 5.387 -16.290 -10.343 1.00 84.12 112 ASP A O 1
ATOM 883 N N . SER A 1 113 ? 5.353 -17.059 -8.240 1.00 87.19 113 SER A N 1
ATOM 884 C CA . SER A 1 113 ? 4.014 -16.539 -7.926 1.00 87.19 113 SER A CA 1
ATOM 885 C C . SER A 1 113 ? 3.931 -15.014 -8.059 1.00 87.19 113 SER A C 1
ATOM 887 O O . SER A 1 113 ? 2.879 -14.467 -8.394 1.00 87.19 113 SER A O 1
ATOM 889 N N . LEU A 1 114 ? 5.032 -14.310 -7.777 1.00 87.19 114 LEU A 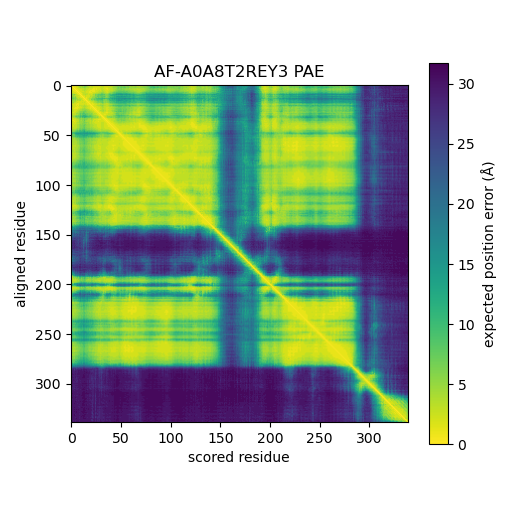N 1
ATOM 890 C CA . LEU A 1 114 ? 5.115 -12.863 -7.951 1.00 87.19 114 LEU A CA 1
ATOM 891 C C . LEU A 1 114 ? 5.210 -12.498 -9.439 1.00 87.19 114 LEU A C 1
ATOM 893 O O . LEU A 1 114 ? 4.525 -11.576 -9.868 1.00 87.19 114 LEU A O 1
ATOM 897 N N . VAL A 1 115 ? 5.980 -13.232 -10.243 1.00 85.38 115 VAL A N 1
ATOM 898 C CA . VAL A 1 115 ? 6.051 -13.048 -11.703 1.00 85.38 115 VAL A CA 1
ATOM 899 C C . VAL A 1 115 ? 4.675 -13.255 -12.343 1.00 85.38 115 VAL A C 1
ATOM 901 O O . VAL A 1 115 ? 4.243 -12.420 -13.139 1.00 85.38 115 VAL A O 1
ATOM 904 N N . GLU A 1 116 ? 3.942 -14.297 -11.944 1.00 86.81 116 GLU A N 1
ATOM 905 C CA . GLU A 1 116 ? 2.564 -14.535 -12.396 1.00 86.81 116 GLU A CA 1
ATOM 906 C C . GLU A 1 116 ? 1.618 -13.389 -12.015 1.00 86.81 116 GLU A C 1
ATOM 908 O O . GLU A 1 116 ? 0.783 -12.971 -12.819 1.00 86.81 116 GLU A O 1
ATOM 913 N N . LEU A 1 117 ? 1.759 -12.836 -10.807 1.00 87.81 117 LEU A N 1
ATOM 914 C CA . LEU A 1 117 ? 0.962 -11.692 -10.362 1.00 87.81 117 LEU A CA 1
ATOM 915 C C . LEU A 1 117 ? 1.239 -10.436 -11.204 1.00 87.81 117 LEU A C 1
ATOM 917 O O . LEU A 1 117 ? 0.317 -9.649 -11.462 1.00 87.81 117 LEU A O 1
ATOM 921 N N . LEU A 1 118 ? 2.497 -10.242 -11.604 1.00 87.75 118 LEU A N 1
ATOM 922 C CA . LEU A 1 118 ? 2.979 -9.105 -12.390 1.00 87.75 118 LEU A CA 1
ATOM 923 C C . LEU A 1 118 ? 2.625 -9.222 -13.887 1.00 87.75 118 LEU A C 1
ATOM 925 O O . LEU A 1 118 ? 2.514 -8.196 -14.555 1.00 87.75 118 LEU A O 1
ATOM 929 N N . ALA A 1 119 ? 2.364 -10.432 -14.396 1.00 86.62 119 ALA A N 1
ATOM 930 C CA . ALA A 1 119 ? 1.986 -10.723 -15.784 1.00 86.62 119 ALA A CA 1
ATOM 931 C C . ALA A 1 119 ? 1.052 -9.677 -16.423 1.00 86.62 119 ALA A C 1
ATOM 933 O O . ALA A 1 119 ? -0.077 -9.466 -15.978 1.00 86.62 119 ALA A O 1
ATOM 934 N N . ASN A 1 120 ? 1.522 -9.060 -17.517 1.00 84.62 120 ASN A N 1
ATOM 935 C CA . ASN A 1 120 ? 0.786 -8.097 -18.350 1.00 84.62 120 ASN A CA 1
ATOM 936 C C . ASN A 1 120 ? 0.252 -6.842 -17.630 1.00 84.62 120 ASN A C 1
ATOM 938 O O . ASN A 1 120 ? -0.706 -6.237 -18.111 1.00 84.62 120 ASN A O 1
ATOM 942 N N . LYS A 1 121 ? 0.855 -6.431 -16.509 1.00 89.75 121 LYS A N 1
ATOM 943 C CA . LYS A 1 121 ? 0.421 -5.255 -15.737 1.00 89.75 121 LYS A CA 1
ATOM 944 C C . LYS A 1 121 ? 1.551 -4.259 -15.510 1.00 89.75 121 LYS A C 1
ATOM 946 O O . LYS A 1 121 ? 2.723 -4.627 -15.436 1.00 89.75 121 LYS A O 1
ATOM 951 N N . THR A 1 122 ? 1.192 -2.997 -15.321 1.00 89.31 122 THR A N 1
ATOM 952 C CA . THR A 1 122 ? 2.082 -1.964 -14.786 1.00 89.31 122 THR A CA 1
ATOM 953 C C . THR A 1 122 ? 1.978 -1.965 -13.269 1.00 89.31 122 THR A C 1
ATOM 955 O O . THR A 1 122 ? 0.943 -1.627 -12.698 1.00 89.31 122 THR A O 1
ATOM 958 N N . SER A 1 123 ? 3.052 -2.357 -12.599 1.00 89.94 123 SER A N 1
ATOM 959 C CA . SER A 1 123 ? 3.085 -2.564 -11.156 1.00 89.94 123 SER A CA 1
ATOM 960 C C . SER A 1 123 ? 4.044 -1.586 -10.498 1.00 89.94 123 SER A C 1
ATOM 962 O O . SER A 1 123 ? 5.129 -1.348 -11.021 1.00 89.94 123 SER A O 1
ATOM 964 N N . ALA A 1 124 ? 3.695 -1.047 -9.333 1.00 89.00 124 ALA A N 1
ATOM 965 C CA . ALA A 1 124 ? 4.622 -0.246 -8.536 1.00 89.00 124 ALA A CA 1
ATOM 966 C C . ALA A 1 124 ? 4.892 -0.919 -7.193 1.00 89.00 124 ALA A C 1
ATOM 968 O O . ALA A 1 124 ? 3.965 -1.253 -6.456 1.00 89.00 124 ALA A O 1
ATOM 969 N N . ILE A 1 125 ? 6.167 -1.110 -6.858 1.00 87.19 125 ILE A N 1
ATOM 970 C CA . ILE A 1 125 ? 6.548 -1.591 -5.527 1.00 87.19 125 ILE A CA 1
ATOM 971 C C . ILE A 1 125 ? 6.476 -0.406 -4.566 1.00 87.19 125 ILE A C 1
ATOM 973 O O . ILE A 1 125 ? 6.823 0.702 -4.939 1.00 87.19 125 ILE A O 1
ATOM 977 N N . ILE A 1 126 ? 6.046 -0.598 -3.327 1.00 86.69 126 ILE A N 1
ATOM 978 C CA . ILE A 1 126 ? 6.144 0.392 -2.250 1.00 86.69 126 ILE A CA 1
ATOM 979 C C . ILE A 1 126 ? 6.573 -0.312 -0.969 1.00 86.69 126 ILE A C 1
ATOM 981 O O . ILE A 1 126 ? 6.272 -1.481 -0.763 1.00 86.69 126 ILE A O 1
ATOM 985 N N . GLY A 1 127 ? 7.309 0.373 -0.100 1.00 84.62 127 GLY A N 1
ATOM 986 C CA . GLY A 1 127 ? 7.727 -0.215 1.171 1.00 84.62 127 GLY A CA 1
ATOM 987 C C . GLY A 1 127 ? 8.910 0.493 1.809 1.00 84.62 127 GLY A C 1
ATOM 988 O O . GLY A 1 127 ? 9.605 1.294 1.169 1.00 84.62 127 GLY A O 1
ATOM 989 N N . LEU A 1 128 ? 9.165 0.150 3.071 1.00 80.25 128 LEU A N 1
ATOM 990 C CA . LEU A 1 128 ? 10.243 0.718 3.880 1.00 80.25 128 LEU A CA 1
ATOM 991 C C . LEU A 1 128 ? 11.614 0.592 3.206 1.00 80.25 128 LEU A C 1
ATOM 993 O O . LEU A 1 128 ? 11.881 -0.305 2.401 1.00 80.25 128 LEU A O 1
ATOM 997 N N . SER A 1 129 ? 12.533 1.491 3.549 1.00 79.19 129 SER A N 1
ATOM 998 C CA . SER A 1 129 ? 13.934 1.309 3.168 1.00 79.19 129 SER A CA 1
ATOM 999 C C . SER A 1 129 ? 14.528 0.071 3.860 1.00 79.19 129 SER A C 1
ATOM 1001 O O . SER A 1 129 ? 14.261 -0.181 5.032 1.00 79.19 129 SER A O 1
ATOM 1003 N N . GLY A 1 130 ? 15.322 -0.721 3.131 1.00 77.94 130 GLY A N 1
ATOM 1004 C CA . GLY A 1 130 ? 15.985 -1.923 3.660 1.00 77.94 130 GLY A CA 1
ATOM 1005 C C . GLY A 1 130 ? 15.192 -3.236 3.577 1.00 77.94 130 GLY A C 1
ATOM 1006 O O . GLY A 1 130 ? 15.772 -4.297 3.801 1.00 77.94 130 GLY A O 1
ATOM 1007 N N . VAL A 1 131 ? 13.918 -3.210 3.168 1.00 84.69 131 VAL A N 1
ATOM 1008 C CA . VAL A 1 131 ? 13.100 -4.436 2.999 1.00 84.69 131 VAL A CA 1
ATOM 1009 C C . VAL A 1 131 ? 13.533 -5.315 1.817 1.00 84.69 131 VAL A C 1
ATOM 1011 O O . VAL A 1 131 ? 13.106 -6.457 1.693 1.00 84.69 131 VAL A O 1
ATOM 1014 N N . GLY A 1 132 ? 14.418 -4.801 0.957 1.00 81.88 132 GLY A N 1
ATOM 1015 C CA . GLY A 1 132 ? 14.948 -5.526 -0.198 1.00 81.88 132 GLY A CA 1
ATOM 1016 C C . GLY A 1 132 ? 14.199 -5.272 -1.506 1.00 81.88 132 GLY A C 1
ATOM 1017 O O . GLY A 1 132 ? 14.137 -6.176 -2.323 1.00 81.88 132 GLY A O 1
ATOM 1018 N N . LYS A 1 133 ? 13.658 -4.060 -1.727 1.00 83.94 133 LYS A N 1
ATOM 1019 C CA . LYS A 1 133 ? 13.043 -3.669 -3.014 1.00 83.94 133 LYS A CA 1
ATOM 1020 C C . LYS A 1 133 ? 13.991 -3.892 -4.196 1.00 83.94 133 LYS A C 1
ATOM 1022 O O . LYS A 1 133 ? 13.648 -4.643 -5.093 1.00 83.94 133 LYS A O 1
ATOM 1027 N N . SER A 1 134 ? 15.200 -3.326 -4.149 1.00 80.12 134 SER A N 1
ATOM 1028 C CA . SER A 1 134 ? 16.202 -3.497 -5.213 1.00 80.12 134 SER A CA 1
ATOM 1029 C C . SER A 1 134 ? 16.628 -4.956 -5.380 1.00 80.12 134 SER A C 1
ATOM 1031 O O . SER A 1 134 ? 16.743 -5.439 -6.496 1.00 80.12 134 SER A O 1
ATOM 1033 N N . SER A 1 135 ? 16.790 -5.696 -4.277 1.00 83.81 135 SER A N 1
ATOM 1034 C CA . SER A 1 135 ? 17.089 -7.132 -4.338 1.00 83.81 135 SER A CA 1
ATOM 1035 C C . SER A 1 135 ? 15.966 -7.923 -5.014 1.00 83.81 135 SER A C 1
ATOM 1037 O O . SER A 1 135 ? 16.250 -8.813 -5.803 1.00 83.81 135 SER A O 1
ATOM 1039 N N . MET A 1 136 ? 14.704 -7.584 -4.733 1.00 84.38 136 MET A N 1
ATOM 1040 C CA . MET A 1 136 ? 13.542 -8.210 -5.366 1.00 84.38 136 MET A CA 1
ATOM 1041 C C . MET A 1 136 ? 13.456 -7.853 -6.850 1.00 84.38 136 MET A C 1
ATOM 1043 O O . MET A 1 136 ? 13.215 -8.726 -7.670 1.00 84.38 136 MET A O 1
ATOM 1047 N N . ILE A 1 137 ? 13.700 -6.588 -7.201 1.00 83.19 137 ILE A N 1
ATOM 1048 C CA . ILE A 1 137 ? 13.754 -6.136 -8.595 1.00 83.19 137 ILE A CA 1
ATOM 1049 C C . ILE A 1 137 ? 14.818 -6.923 -9.364 1.00 83.19 137 ILE A C 1
ATOM 1051 O O . ILE A 1 137 ? 14.510 -7.466 -10.417 1.00 83.19 137 ILE A O 1
ATOM 1055 N N . ASN A 1 138 ? 16.032 -7.051 -8.823 1.00 80.31 138 ASN A N 1
ATOM 1056 C CA . ASN A 1 138 ? 17.102 -7.810 -9.472 1.00 80.31 138 ASN A CA 1
ATOM 1057 C C . ASN A 1 138 ? 16.747 -9.297 -9.611 1.00 80.31 138 ASN A C 1
ATOM 1059 O O . ASN A 1 138 ? 16.922 -9.858 -10.685 1.00 80.31 138 ASN A O 1
ATOM 1063 N N . ALA A 1 139 ? 16.184 -9.919 -8.569 1.00 81.81 139 ALA A N 1
ATOM 1064 C CA . ALA A 1 139 ? 15.748 -11.314 -8.636 1.00 81.81 139 ALA A CA 1
ATOM 1065 C C . ALA A 1 139 ? 14.680 -11.538 -9.725 1.00 81.81 139 ALA A C 1
ATOM 1067 O O . ALA A 1 139 ? 14.788 -12.487 -10.499 1.00 81.81 139 ALA A O 1
ATOM 1068 N N . LEU A 1 140 ? 13.701 -10.631 -9.826 1.00 80.69 140 LEU A N 1
ATOM 1069 C CA . LEU A 1 140 ? 12.674 -10.658 -10.871 1.00 80.69 140 LEU A CA 1
ATOM 1070 C C . LEU A 1 140 ? 13.271 -10.431 -12.264 1.00 80.69 140 LEU A C 1
ATOM 1072 O O . LEU A 1 140 ? 12.843 -11.072 -13.224 1.00 80.69 140 LEU A O 1
ATOM 1076 N N . CYS A 1 141 ? 14.252 -9.536 -12.392 1.00 74.94 141 CYS A N 1
ATOM 1077 C CA . CYS A 1 141 ? 14.931 -9.295 -13.659 1.00 74.94 141 CYS A CA 1
ATOM 1078 C C . CYS A 1 141 ? 15.714 -10.524 -14.129 1.00 74.94 141 CYS A C 1
ATOM 1080 O O . CYS A 1 141 ? 15.571 -10.911 -15.286 1.00 74.94 141 CYS A O 1
ATOM 1082 N N . ASP A 1 142 ? 16.461 -11.179 -13.239 1.00 71.62 142 ASP A N 1
ATOM 1083 C CA . ASP A 1 142 ? 17.193 -12.407 -13.564 1.00 71.62 142 ASP A CA 1
ATOM 1084 C C . ASP A 1 142 ? 16.260 -13.526 -14.044 1.00 71.62 142 ASP A C 1
ATOM 1086 O O . ASP A 1 142 ? 16.559 -14.209 -15.021 1.00 71.62 142 ASP A O 1
ATOM 1090 N N . GLU A 1 143 ? 15.141 -13.743 -13.347 1.00 65.88 143 GLU A N 1
ATOM 1091 C CA . GLU A 1 143 ? 14.199 -14.827 -13.659 1.00 65.88 143 GLU A CA 1
ATOM 1092 C C . GLU A 1 143 ? 13.433 -14.592 -14.955 1.00 65.88 143 GLU A C 1
ATOM 1094 O O . GLU A 1 143 ? 13.215 -15.517 -15.735 1.00 65.88 143 GLU A O 1
ATOM 1099 N N . THR A 1 144 ? 13.026 -13.349 -15.197 1.00 60.47 144 THR A N 1
ATOM 1100 C CA . THR A 1 144 ? 12.261 -12.995 -16.396 1.00 60.47 144 THR A CA 1
ATOM 1101 C C . THR A 1 144 ? 13.155 -12.673 -17.593 1.00 60.47 144 THR A C 1
ATOM 1103 O O . THR A 1 144 ? 12.641 -12.453 -18.688 1.00 60.47 144 THR A O 1
ATOM 1106 N N . GLY A 1 145 ? 14.480 -12.626 -17.408 1.00 57.78 145 GLY A N 1
ATOM 1107 C CA . GLY A 1 145 ? 15.431 -12.124 -18.402 1.00 57.78 145 GLY A CA 1
ATOM 1108 C C . GLY A 1 145 ? 15.271 -10.624 -18.686 1.00 57.78 145 GLY A C 1
ATOM 1109 O O . GLY A 1 145 ? 15.636 -10.157 -19.767 1.00 57.78 145 GLY A O 1
ATOM 1110 N N . ALA A 1 146 ? 14.665 -9.868 -17.763 1.00 53.09 146 ALA A N 1
ATOM 1111 C CA . ALA A 1 146 ? 14.434 -8.438 -17.921 1.00 53.09 146 ALA A CA 1
ATOM 1112 C C . ALA A 1 146 ? 15.735 -7.646 -17.861 1.00 53.09 146 ALA A C 1
ATOM 1114 O O . ALA A 1 146 ? 16.583 -7.871 -17.000 1.00 53.09 146 ALA A O 1
ATOM 1115 N N . LYS A 1 147 ? 15.854 -6.649 -18.741 1.00 49.28 147 LYS A N 1
ATOM 1116 C CA . LYS A 1 147 ? 16.993 -5.728 -18.771 1.00 49.28 147 LYS A CA 1
ATOM 1117 C C . LYS A 1 147 ? 16.545 -4.301 -18.434 1.00 49.28 147 LYS A C 1
ATOM 1119 O O . LYS A 1 147 ? 15.489 -3.844 -18.872 1.00 49.28 147 LYS A O 1
ATOM 1124 N N . LEU A 1 148 ? 17.348 -3.609 -17.625 1.00 44.84 148 LEU A N 1
ATOM 1125 C CA . LEU A 1 148 ? 17.110 -2.252 -17.111 1.00 44.84 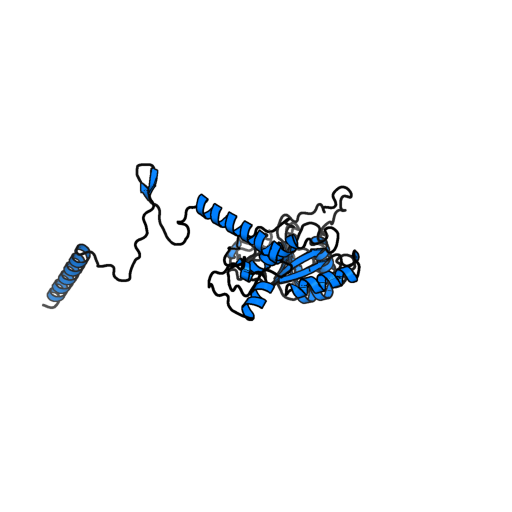148 LEU A CA 1
ATOM 1126 C C . LEU A 1 148 ? 17.245 -1.185 -18.206 1.00 44.84 148 LEU A C 1
ATOM 1128 O O . LEU A 1 148 ? 18.358 -0.853 -18.577 1.00 44.84 148 LEU A O 1
ATOM 1132 N N . TRP A 1 149 ? 16.167 -0.556 -18.680 1.00 39.00 149 TRP A N 1
ATOM 1133 C CA . TRP A 1 149 ? 16.295 0.563 -19.630 1.00 39.00 149 TRP A CA 1
ATOM 1134 C C . TRP A 1 149 ? 17.178 1.703 -19.068 1.00 39.00 149 TRP A C 1
ATOM 1136 O O . TRP A 1 149 ? 16.815 2.331 -18.071 1.00 39.00 149 TRP A O 1
ATOM 1146 N N . ASN A 1 150 ? 18.323 1.986 -19.708 1.00 39.62 150 ASN A N 1
ATOM 1147 C CA . ASN A 1 150 ? 19.234 3.081 -19.352 1.00 39.62 150 ASN A CA 1
ATOM 1148 C C . ASN A 1 150 ? 19.203 4.184 -20.423 1.00 39.62 150 ASN A C 1
ATOM 1150 O O . ASN A 1 150 ? 19.432 3.928 -21.601 1.00 39.62 150 ASN A O 1
ATOM 1154 N N . SER A 1 151 ? 18.976 5.427 -19.997 1.00 35.44 151 SER A N 1
ATOM 1155 C CA . SER A 1 151 ? 18.962 6.628 -20.841 1.00 35.44 151 SER A CA 1
ATOM 1156 C C . SER A 1 151 ? 20.346 7.141 -21.268 1.00 35.44 151 SER A C 1
ATOM 1158 O O . SER A 1 151 ? 20.414 8.111 -22.016 1.00 35.44 151 SER A O 1
ATOM 1160 N N . ASN A 1 152 ? 21.446 6.560 -20.774 1.00 31.08 152 ASN A N 1
ATOM 1161 C CA . ASN A 1 152 ? 22.809 7.060 -21.015 1.00 31.08 152 ASN A CA 1
ATOM 1162 C C . ASN A 1 152 ? 23.598 6.312 -22.095 1.00 31.08 152 ASN A C 1
ATOM 1164 O O . ASN A 1 152 ? 24.758 6.647 -22.339 1.00 31.08 152 ASN A O 1
ATOM 1168 N N . SER A 1 153 ? 22.992 5.342 -22.767 1.00 34.06 153 SER A N 1
ATOM 1169 C CA . SER A 1 153 ? 23.658 4.639 -23.856 1.00 34.06 153 SER A CA 1
ATOM 1170 C C . SER A 1 153 ? 23.268 5.277 -25.181 1.00 34.06 153 SER A C 1
ATOM 1172 O O . SER A 1 153 ? 22.112 5.211 -25.590 1.00 34.06 153 SER A O 1
ATOM 1174 N N . LYS A 1 154 ? 24.230 5.937 -25.838 1.00 27.39 154 LYS A N 1
ATOM 1175 C CA . LYS A 1 154 ? 24.074 6.406 -27.219 1.00 27.39 154 LYS A CA 1
ATOM 1176 C C . LYS A 1 154 ? 23.720 5.206 -28.097 1.00 27.39 154 LYS A C 1
ATOM 1178 O O . LYS A 1 154 ? 24.519 4.283 -28.209 1.00 27.39 154 LYS A O 1
ATOM 1183 N N . VAL A 1 155 ? 22.532 5.230 -28.685 1.00 35.16 155 VAL A N 1
ATOM 1184 C CA . VAL A 1 155 ? 22.132 4.288 -29.730 1.00 35.16 155 VAL A CA 1
ATOM 1185 C C . VAL A 1 155 ? 22.692 4.845 -31.036 1.00 35.16 155 VAL A C 1
ATOM 1187 O O . VAL A 1 155 ? 22.299 5.937 -31.439 1.00 35.16 155 VAL A O 1
ATOM 1190 N N . GLU A 1 156 ? 23.650 4.157 -31.658 1.00 25.44 156 GLU A N 1
ATOM 1191 C CA . GLU A 1 156 ? 23.992 4.444 -33.056 1.00 25.44 156 GLU A CA 1
ATOM 1192 C C . GLU A 1 156 ? 22.886 3.870 -33.960 1.00 25.44 156 GLU A C 1
ATOM 1194 O O . GLU A 1 156 ? 22.373 2.782 -33.678 1.00 25.44 156 GLU A O 1
ATOM 1199 N N . PRO A 1 157 ? 22.450 4.607 -34.997 1.00 29.80 157 PRO A N 1
ATOM 1200 C CA . PRO A 1 157 ? 21.288 4.231 -35.783 1.00 29.80 157 PRO A CA 1
ATOM 1201 C C . PRO A 1 157 ? 21.702 3.237 -36.869 1.00 29.80 157 PRO A C 1
ATOM 1203 O O . PRO A 1 157 ? 22.147 3.654 -37.936 1.00 29.80 157 PRO A O 1
ATOM 1206 N N . ASP A 1 158 ? 21.521 1.940 -36.622 1.00 31.31 158 ASP A N 1
ATOM 1207 C CA . ASP A 1 158 ? 21.676 0.939 -37.676 1.00 31.31 158 ASP A CA 1
ATOM 1208 C C . ASP A 1 158 ? 20.344 0.562 -38.336 1.00 31.31 158 ASP A C 1
ATOM 1210 O O . ASP A 1 158 ? 19.299 0.358 -37.715 1.00 31.31 158 ASP A O 1
ATOM 1214 N N . VAL A 1 159 ? 20.453 0.550 -39.660 1.00 30.41 159 VAL A N 1
ATOM 1215 C CA . VAL A 1 159 ? 19.482 0.333 -40.726 1.00 30.41 159 VAL A CA 1
ATOM 1216 C C . VAL A 1 159 ? 18.536 -0.836 -40.447 1.00 30.41 159 VAL A C 1
ATOM 1218 O O . VAL A 1 159 ? 18.952 -1.945 -40.125 1.00 30.41 159 VAL A O 1
ATOM 1221 N N . VAL A 1 160 ? 17.240 -0.589 -40.644 1.00 30.30 160 VAL A N 1
ATOM 1222 C CA . VAL A 1 160 ? 16.194 -1.613 -40.595 1.00 30.30 160 VAL A CA 1
ATOM 1223 C C . VAL A 1 160 ? 16.307 -2.500 -41.839 1.00 30.30 160 VAL A C 1
ATOM 1225 O O . VAL A 1 160 ? 15.836 -2.120 -42.909 1.00 30.30 160 VAL A O 1
ATOM 1228 N N . GLU A 1 161 ? 16.891 -3.688 -41.695 1.00 26.81 161 GLU A N 1
ATOM 1229 C CA . GLU A 1 161 ? 16.588 -4.825 -42.569 1.00 26.81 161 GLU A CA 1
ATOM 1230 C C . GLU A 1 161 ? 15.847 -5.906 -41.775 1.00 26.81 161 GLU A C 1
ATOM 1232 O O . GLU A 1 161 ? 16.307 -6.422 -40.753 1.00 26.81 161 GLU A O 1
ATOM 1237 N N . GLU A 1 162 ? 14.646 -6.223 -42.260 1.00 33.94 162 GLU A N 1
ATOM 1238 C CA . GLU A 1 162 ? 13.796 -7.319 -41.808 1.00 33.94 162 GLU A CA 1
ATOM 1239 C C . GLU A 1 162 ? 14.492 -8.659 -42.079 1.00 33.94 162 GLU A C 1
ATOM 1241 O O . GLU A 1 162 ? 14.260 -9.246 -43.124 1.00 33.94 162 GLU A O 1
ATOM 1246 N N . THR A 1 163 ? 15.361 -9.115 -41.170 1.00 29.98 163 THR A N 1
ATOM 1247 C CA . THR A 1 163 ? 15.635 -10.529 -40.815 1.00 29.98 163 THR A CA 1
ATOM 1248 C C . THR A 1 163 ? 17.018 -10.668 -40.169 1.00 29.98 163 THR A C 1
ATOM 1250 O O . THR A 1 163 ? 17.943 -11.177 -40.789 1.00 29.98 163 THR A O 1
ATOM 1253 N N . ALA A 1 164 ? 17.175 -10.253 -38.911 1.00 26.38 164 ALA A N 1
ATOM 1254 C CA . ALA A 1 164 ? 18.233 -10.757 -38.028 1.00 26.38 164 ALA A CA 1
ATOM 1255 C C . ALA A 1 164 ? 17.914 -10.358 -36.582 1.00 26.38 164 ALA A C 1
ATOM 1257 O O . ALA A 1 164 ? 18.150 -9.233 -36.152 1.00 26.38 164 ALA A O 1
ATOM 1258 N N . VAL A 1 165 ? 17.337 -11.289 -35.824 1.00 33.38 165 VAL A N 1
ATOM 1259 C CA . VAL A 1 165 ? 17.252 -11.186 -34.365 1.00 33.38 165 VAL A CA 1
ATOM 1260 C C . VAL A 1 165 ? 18.594 -11.661 -33.822 1.00 33.38 165 VAL A C 1
ATOM 1262 O O . VAL A 1 165 ? 18.723 -12.811 -33.417 1.00 33.38 165 VAL A O 1
ATOM 1265 N N . GLU A 1 166 ? 19.609 -10.803 -33.857 1.00 29.00 166 GLU A N 1
ATOM 1266 C CA . GLU A 1 166 ? 20.864 -11.060 -33.152 1.00 29.00 166 GLU A CA 1
ATOM 1267 C C . GLU A 1 166 ? 21.283 -9.840 -32.326 1.00 29.00 166 GLU A C 1
ATOM 1269 O O . GLU A 1 166 ? 21.543 -8.757 -32.836 1.00 29.00 166 GLU A O 1
ATOM 1274 N N . SER A 1 167 ? 21.349 -10.089 -31.014 1.00 35.78 167 SER A N 1
ATOM 1275 C CA . SER A 1 167 ? 22.140 -9.379 -30.010 1.00 35.78 167 SER A CA 1
ATOM 1276 C C . SER A 1 167 ? 21.803 -7.907 -29.743 1.00 35.78 167 SER A C 1
ATOM 1278 O O . SER A 1 167 ? 22.577 -6.990 -29.998 1.00 35.78 167 SER A O 1
ATOM 1280 N N . TRP A 1 168 ? 20.691 -7.706 -29.031 1.00 36.34 168 TRP A N 1
ATOM 1281 C CA . TRP A 1 168 ? 20.461 -6.529 -28.176 1.00 36.34 168 TRP A CA 1
ATOM 1282 C C . TRP A 1 168 ? 21.139 -6.716 -26.797 1.00 36.34 168 TRP A C 1
ATOM 1284 O O . TRP A 1 168 ? 20.613 -6.308 -25.755 1.00 36.34 168 TRP A O 1
ATOM 1294 N N . ASP A 1 169 ? 22.270 -7.431 -26.756 1.00 35.00 169 ASP A N 1
ATOM 1295 C CA . ASP A 1 169 ? 22.862 -7.943 -25.517 1.00 35.00 169 ASP A CA 1
ATOM 1296 C C . ASP A 1 169 ? 23.873 -7.008 -24.847 1.00 35.00 169 ASP A C 1
ATOM 1298 O O . ASP A 1 169 ? 24.180 -7.198 -23.673 1.00 35.00 169 ASP A O 1
ATOM 1302 N N . SER A 1 170 ? 24.343 -5.962 -25.525 1.00 31.75 170 SER A N 1
ATOM 1303 C CA . SER A 1 170 ? 25.553 -5.231 -25.124 1.00 31.75 170 SER A CA 1
ATOM 1304 C C . SER A 1 170 ? 25.343 -3.912 -24.364 1.00 31.75 170 SER A C 1
ATOM 1306 O O . SER A 1 170 ? 26.301 -3.160 -24.200 1.00 31.75 170 SER A O 1
ATOM 1308 N N . ILE A 1 171 ? 24.139 -3.606 -23.864 1.00 37.00 171 ILE A N 1
ATOM 1309 C CA . ILE A 1 171 ? 23.841 -2.271 -23.302 1.00 37.00 171 ILE A CA 1
ATOM 1310 C C . ILE A 1 171 ? 23.218 -2.316 -21.898 1.00 37.00 171 ILE A C 1
ATOM 1312 O O . ILE A 1 171 ? 22.190 -1.691 -21.685 1.00 37.00 171 ILE A O 1
ATOM 1316 N N . PHE A 1 172 ? 23.784 -3.025 -20.913 1.00 32.78 172 PHE A N 1
ATOM 1317 C CA . PHE A 1 172 ? 23.217 -2.998 -19.550 1.00 32.78 172 PHE A CA 1
ATOM 1318 C C . PHE A 1 172 ? 24.273 -3.151 -18.447 1.00 32.78 172 PHE A C 1
ATOM 1320 O O . PHE A 1 172 ? 25.094 -4.061 -18.484 1.00 32.78 172 PHE A O 1
ATOM 1327 N N . GLU A 1 173 ? 24.223 -2.256 -17.455 1.00 38.84 173 GLU A N 1
ATOM 1328 C CA . GLU A 1 173 ? 24.954 -2.351 -16.186 1.00 38.84 173 GLU A CA 1
ATOM 1329 C C . GLU A 1 173 ? 23.980 -2.902 -15.130 1.00 38.84 173 GLU A C 1
ATOM 1331 O O . GLU A 1 173 ? 22.869 -2.383 -14.980 1.00 38.84 173 GLU A O 1
ATOM 1336 N N . GLU A 1 174 ? 24.366 -3.964 -14.418 1.00 40.34 174 GLU A N 1
ATOM 1337 C CA . GLU A 1 174 ? 23.633 -4.455 -13.245 1.00 40.34 174 GLU A CA 1
ATOM 1338 C C . GLU A 1 174 ? 23.456 -3.315 -12.225 1.00 40.34 174 GLU A C 1
ATOM 1340 O O . GLU A 1 174 ? 24.386 -2.538 -11.983 1.00 40.34 174 GLU A O 1
ATOM 1345 N N . GLN A 1 175 ? 22.286 -3.201 -11.578 1.00 42.78 175 GLN A N 1
ATOM 1346 C CA . GLN A 1 175 ? 22.162 -2.302 -10.424 1.00 42.78 175 GLN A CA 1
ATOM 1347 C C . GLN A 1 175 ? 23.139 -2.772 -9.333 1.00 42.78 175 GLN A C 1
ATOM 1349 O O . GLN A 1 175 ? 22.895 -3.778 -8.666 1.00 42.78 175 GLN A O 1
ATOM 1354 N N . ALA A 1 176 ? 24.236 -2.037 -9.134 1.00 37.59 176 ALA A N 1
ATOM 1355 C CA . ALA A 1 176 ? 25.256 -2.359 -8.143 1.00 37.59 176 ALA A CA 1
ATOM 1356 C C . ALA A 1 176 ? 24.684 -2.308 -6.711 1.00 37.59 176 ALA A C 1
ATOM 1358 O O . ALA A 1 176 ? 24.586 -1.247 -6.086 1.00 37.59 176 ALA A O 1
ATOM 1359 N N . VAL A 1 177 ? 24.334 -3.471 -6.155 1.00 41.41 177 VAL A N 1
ATOM 1360 C CA . VAL A 1 177 ? 23.939 -3.616 -4.747 1.00 41.41 177 VAL A CA 1
ATOM 1361 C C . VAL A 1 177 ? 25.203 -3.600 -3.885 1.00 41.41 177 VAL A C 1
ATOM 1363 O O . VAL A 1 177 ? 25.776 -4.630 -3.557 1.00 41.41 177 VAL A O 1
ATOM 1366 N N . GLY A 1 178 ? 25.678 -2.407 -3.528 1.00 40.12 178 GLY A N 1
ATOM 1367 C CA . GLY A 1 178 ? 26.778 -2.247 -2.567 1.00 40.12 178 GLY A CA 1
ATOM 1368 C C . GLY A 1 178 ? 26.469 -2.866 -1.193 1.00 40.12 178 GLY A C 1
ATOM 1369 O O . GLY A 1 178 ? 25.326 -2.800 -0.732 1.00 40.12 178 GLY A O 1
ATOM 1370 N N . GLU A 1 179 ? 27.496 -3.428 -0.546 1.00 33.72 179 GLU A N 1
ATOM 1371 C CA . GLU A 1 179 ? 27.418 -4.118 0.749 1.00 33.72 179 GLU A CA 1
ATOM 1372 C C . GLU A 1 179 ? 26.766 -3.272 1.862 1.00 33.72 179 GLU A C 1
ATOM 1374 O O . GLU A 1 179 ? 26.941 -2.052 1.968 1.00 33.72 179 GLU A O 1
ATOM 1379 N N . VAL A 1 180 ? 25.998 -3.943 2.727 1.00 40.25 180 VAL A N 1
ATOM 1380 C CA . VAL A 1 180 ? 25.322 -3.332 3.878 1.00 40.25 180 VAL A CA 1
ATOM 1381 C C . VAL A 1 180 ? 26.368 -2.970 4.936 1.00 40.25 180 VAL A C 1
ATOM 1383 O O . VAL A 1 180 ? 27.055 -3.838 5.458 1.00 40.25 180 VAL A O 1
ATOM 1386 N N . SER A 1 181 ? 26.475 -1.687 5.294 1.00 32.69 181 SER A N 1
ATOM 1387 C CA . SER A 1 181 ? 27.374 -1.240 6.365 1.00 32.69 181 SER A CA 1
ATOM 1388 C C . SER A 1 181 ? 27.007 -1.892 7.707 1.00 32.69 181 SER A C 1
ATOM 1390 O O . SER A 1 181 ? 25.932 -1.631 8.259 1.00 32.69 181 SER A O 1
ATOM 1392 N N . GLU A 1 182 ? 27.942 -2.668 8.266 1.00 34.81 182 GLU A N 1
ATOM 1393 C CA . GLU A 1 182 ? 27.822 -3.382 9.551 1.00 34.81 182 GLU A CA 1
ATOM 1394 C C . GLU A 1 182 ? 27.487 -2.472 10.747 1.00 34.81 182 GLU A C 1
ATOM 1396 O O . GLU A 1 182 ? 27.007 -2.936 11.778 1.00 34.81 182 GLU A O 1
ATOM 1401 N N . ARG A 1 183 ? 27.694 -1.154 10.625 1.00 33.00 183 ARG A N 1
ATOM 1402 C CA . ARG A 1 183 ? 27.582 -0.213 11.748 1.00 33.00 183 ARG A CA 1
ATOM 1403 C C . ARG A 1 183 ? 26.193 0.420 11.914 1.00 33.00 183 ARG A C 1
ATOM 1405 O O . ARG A 1 183 ? 25.958 1.065 12.933 1.00 33.00 183 ARG A O 1
ATOM 1412 N N . THR A 1 184 ? 25.282 0.294 10.942 1.00 37.56 184 THR A N 1
ATOM 1413 C CA . THR A 1 184 ? 23.965 0.978 10.985 1.00 37.56 184 THR A CA 1
ATOM 1414 C C . THR A 1 184 ? 22.766 0.148 10.522 1.00 37.56 184 THR A C 1
ATOM 1416 O O . THR A 1 184 ? 21.638 0.612 10.694 1.00 37.56 184 THR A O 1
ATOM 1419 N N . GLY A 1 185 ? 22.960 -1.041 9.934 1.00 33.16 185 GLY A N 1
ATOM 1420 C CA . GLY A 1 185 ? 21.862 -1.926 9.503 1.00 33.16 185 GLY A CA 1
ATOM 1421 C C . GLY A 1 185 ? 20.906 -1.324 8.458 1.00 33.16 185 GLY A C 1
ATOM 1422 O O . GLY A 1 185 ? 19.847 -1.887 8.194 1.00 33.16 185 GLY A O 1
ATOM 1423 N N . ARG A 1 186 ? 21.249 -0.172 7.864 1.00 37.12 186 ARG A N 1
ATOM 1424 C CA . ARG A 1 186 ? 20.443 0.535 6.860 1.00 37.12 186 ARG A CA 1
ATOM 1425 C C . ARG A 1 186 ? 21.193 0.542 5.531 1.00 37.12 186 ARG A C 1
ATOM 1427 O O . ARG A 1 186 ? 22.281 1.104 5.434 1.00 37.12 186 ARG A O 1
ATOM 1434 N N . GLY A 1 187 ? 20.605 -0.098 4.520 1.00 38.88 187 GLY A N 1
ATOM 1435 C CA . GLY A 1 187 ? 21.147 -0.159 3.162 1.00 38.88 187 GLY A CA 1
ATOM 1436 C C . GLY A 1 187 ? 21.303 1.233 2.544 1.00 38.88 187 GLY A C 1
ATOM 1437 O O . GLY A 1 187 ? 20.409 2.074 2.640 1.00 38.88 187 GLY A O 1
ATOM 1438 N N . LYS A 1 188 ? 22.460 1.473 1.922 1.00 40.81 188 LYS A N 1
ATOM 1439 C CA . LYS A 1 188 ? 22.889 2.753 1.339 1.00 4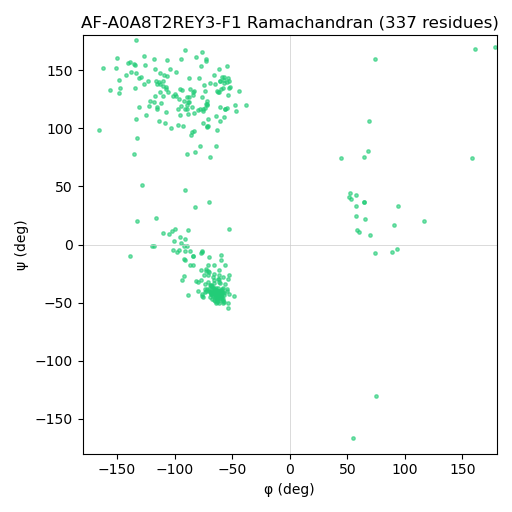0.81 188 LYS A CA 1
ATOM 1440 C C . LYS A 1 188 ? 22.485 2.866 -0.137 1.00 40.81 188 LYS A C 1
ATOM 1442 O O . LYS A 1 188 ? 23.303 3.249 -0.960 1.00 40.81 188 LYS A O 1
ATOM 1447 N N . HIS A 1 189 ? 21.235 2.545 -0.464 1.00 47.97 189 HIS A N 1
ATOM 1448 C CA . HIS A 1 189 ? 20.703 2.696 -1.822 1.00 47.97 189 HIS A CA 1
ATOM 1449 C C . HIS A 1 189 ? 19.340 3.371 -1.753 1.00 47.97 189 HIS A C 1
ATOM 1451 O O . HIS A 1 189 ? 18.369 2.803 -1.258 1.00 47.97 189 HIS A O 1
ATOM 1457 N N . THR A 1 190 ? 19.296 4.629 -2.179 1.00 42.56 190 THR A N 1
ATOM 1458 C CA . THR A 1 190 ? 18.063 5.387 -2.379 1.00 42.56 190 THR A CA 1
ATOM 1459 C C . THR A 1 190 ? 17.871 5.530 -3.879 1.00 42.56 190 THR A C 1
ATOM 1461 O O . THR A 1 190 ? 18.571 6.322 -4.507 1.00 42.56 190 THR A O 1
ATOM 1464 N N . THR A 1 191 ? 16.952 4.770 -4.480 1.00 47.81 191 THR A N 1
ATOM 1465 C CA . THR A 1 191 ? 16.479 5.072 -5.836 1.00 47.81 191 THR A CA 1
ATOM 1466 C C . THR A 1 191 ? 15.927 6.499 -5.791 1.00 47.81 191 THR A C 1
ATOM 1468 O O . THR A 1 191 ? 14.970 6.755 -5.070 1.00 47.81 191 THR A O 1
ATOM 1471 N N . ARG A 1 192 ? 16.595 7.479 -6.415 1.00 48.88 192 ARG A N 1
ATOM 1472 C CA . ARG A 1 192 ? 16.200 8.906 -6.320 1.00 48.88 192 ARG A CA 1
ATOM 1473 C C . ARG A 1 192 ? 15.148 9.304 -7.352 1.00 48.88 192 ARG A C 1
ATOM 1475 O O . ARG A 1 192 ? 14.503 10.336 -7.193 1.00 48.88 192 ARG A O 1
ATOM 1482 N N . HIS A 1 193 ? 14.986 8.490 -8.388 1.00 64.25 193 HIS A N 1
ATOM 1483 C CA . HIS A 1 193 ? 14.064 8.711 -9.490 1.00 64.25 193 HIS A CA 1
ATOM 1484 C C . HIS A 1 193 ? 13.247 7.444 -9.714 1.00 64.25 193 HIS A C 1
ATOM 1486 O O . HIS A 1 193 ? 13.770 6.344 -9.552 1.00 64.25 193 HIS A O 1
ATOM 1492 N N . VAL A 1 194 ? 11.971 7.622 -10.055 1.00 74.75 194 VAL A N 1
ATOM 1493 C CA . VAL A 1 194 ? 11.123 6.513 -10.488 1.00 74.75 194 VAL A CA 1
ATOM 1494 C C . VAL A 1 194 ? 11.551 6.111 -11.892 1.00 74.75 194 VAL A C 1
ATOM 1496 O O . VAL A 1 194 ? 11.655 6.975 -12.763 1.00 74.75 194 VAL A O 1
ATOM 1499 N N . SER A 1 195 ? 11.742 4.817 -12.115 1.00 79.25 195 SER A N 1
ATOM 1500 C CA . SER A 1 195 ? 12.019 4.246 -13.436 1.00 79.25 195 SER A CA 1
ATOM 1501 C C . SER A 1 195 ? 11.068 3.088 -13.706 1.00 79.25 195 SER A C 1
ATOM 1503 O O . SER A 1 195 ? 10.750 2.343 -12.785 1.00 79.25 195 SER A O 1
ATOM 1505 N N . LEU A 1 196 ? 10.625 2.920 -14.956 1.00 81.75 196 LEU A N 1
ATOM 1506 C CA . LEU A 1 196 ? 9.854 1.747 -15.375 1.00 81.75 196 LEU A CA 1
ATOM 1507 C C . LEU A 1 196 ? 10.778 0.712 -16.006 1.00 81.75 196 LEU A C 1
ATOM 1509 O O . LEU A 1 196 ? 11.488 0.999 -16.967 1.00 81.75 196 LEU A O 1
ATOM 1513 N N . LEU A 1 197 ? 10.732 -0.497 -15.469 1.00 82.75 197 LEU A N 1
ATOM 1514 C CA . LEU A 1 197 ? 11.460 -1.661 -15.943 1.00 82.75 197 LEU A CA 1
ATOM 1515 C C . LEU A 1 197 ? 10.497 -2.534 -16.730 1.00 82.75 197 LEU A C 1
ATOM 1517 O O . LEU A 1 197 ? 9.422 -2.860 -16.236 1.00 82.75 197 LEU A O 1
ATOM 1521 N N . LYS A 1 198 ? 10.863 -2.911 -17.953 1.00 81.31 198 LYS A N 1
ATOM 1522 C CA . LYS A 1 198 ? 10.063 -3.842 -18.747 1.00 81.31 198 LYS A CA 1
ATOM 1523 C C . LYS A 1 198 ? 10.442 -5.267 -18.363 1.00 81.31 198 LYS A C 1
ATOM 1525 O O . LYS A 1 198 ? 11.585 -5.659 -18.574 1.00 81.31 198 LYS A O 1
ATOM 1530 N N . LEU A 1 199 ? 9.489 -6.035 -17.852 1.00 77.94 199 LEU A N 1
ATOM 1531 C CA . LEU A 1 199 ? 9.665 -7.451 -17.551 1.00 77.94 199 LEU A CA 1
ATOM 1532 C C . LEU A 1 199 ? 9.179 -8.281 -18.760 1.00 77.94 199 LEU A C 1
ATOM 1534 O O . LEU A 1 199 ? 7.999 -8.176 -19.105 1.00 77.94 199 LEU A O 1
ATOM 1538 N N . PRO A 1 200 ? 10.032 -9.091 -19.424 1.00 62.56 200 PRO A N 1
ATOM 1539 C CA . PRO A 1 200 ? 9.720 -9.777 -20.686 1.00 62.56 200 PRO A CA 1
ATOM 1540 C C . PRO A 1 200 ? 8.441 -10.621 -20.675 1.00 62.56 200 PRO A C 1
ATOM 1542 O O . PRO A 1 200 ? 7.782 -10.727 -21.706 1.00 62.56 200 PRO A O 1
ATOM 1545 N N . SER A 1 201 ? 8.063 -11.161 -19.515 1.00 62.91 201 SER A N 1
ATOM 1546 C CA . SER A 1 201 ? 6.838 -11.940 -19.285 1.00 62.91 201 SER A CA 1
ATOM 1547 C C . SER A 1 201 ? 5.870 -11.307 -18.268 1.00 62.91 201 SER A C 1
ATOM 1549 O O . SER A 1 201 ? 4.793 -11.850 -18.032 1.00 62.91 201 SER A O 1
ATOM 1551 N N . ALA A 1 202 ? 6.222 -10.157 -17.676 1.00 62.25 202 ALA A N 1
ATOM 1552 C CA . ALA A 1 202 ? 5.566 -9.606 -16.485 1.00 62.25 202 ALA A CA 1
ATOM 1553 C C . ALA A 1 202 ? 5.190 -8.110 -16.562 1.00 62.25 202 ALA A C 1
ATOM 1555 O O . ALA A 1 202 ? 4.988 -7.460 -15.544 1.00 62.25 202 ALA A O 1
ATOM 1556 N N . GLY A 1 203 ? 5.082 -7.540 -17.767 1.00 80.44 203 GLY A N 1
ATOM 1557 C CA . GLY A 1 203 ? 4.616 -6.161 -17.951 1.00 80.44 203 GLY A CA 1
ATOM 1558 C C . GLY A 1 203 ? 5.663 -5.106 -17.578 1.00 80.44 203 GLY A C 1
ATOM 1559 O O . GLY A 1 203 ? 6.799 -5.167 -18.053 1.00 80.44 203 GLY A O 1
ATOM 1560 N N . TYR A 1 204 ? 5.281 -4.114 -16.772 1.00 85.44 204 TYR A N 1
ATOM 1561 C CA . TYR A 1 204 ? 6.158 -3.018 -16.346 1.00 85.44 204 TYR A CA 1
ATOM 1562 C C . TYR A 1 204 ? 6.246 -2.938 -14.822 1.00 85.44 204 TYR A C 1
ATOM 1564 O O . TYR A 1 204 ? 5.240 -3.063 -14.131 1.00 85.44 204 TYR A O 1
ATOM 1572 N N . LEU A 1 205 ? 7.434 -2.663 -14.292 1.00 87.00 205 LEU A N 1
ATOM 1573 C CA . LEU A 1 205 ? 7.685 -2.506 -12.864 1.00 87.00 205 LEU A CA 1
ATOM 1574 C C . LEU A 1 205 ? 8.283 -1.132 -12.577 1.00 87.00 205 LEU A C 1
ATOM 1576 O O . LEU A 1 205 ? 9.365 -0.809 -13.062 1.00 87.00 205 LEU A O 1
ATOM 1580 N N . ALA A 1 206 ? 7.596 -0.321 -11.781 1.00 85.62 206 ALA A N 1
ATOM 1581 C CA . ALA A 1 206 ? 8.126 0.943 -11.300 1.00 85.62 206 ALA A CA 1
ATOM 1582 C C . ALA A 1 206 ? 9.068 0.696 -10.112 1.00 85.62 206 ALA A C 1
ATOM 1584 O O . ALA A 1 206 ? 8.629 0.244 -9.049 1.00 85.62 206 ALA A O 1
ATOM 1585 N N . ASP A 1 207 ? 10.350 1.020 -10.289 1.00 78.81 207 ASP A N 1
ATOM 1586 C CA . ASP A 1 207 ? 11.311 1.124 -9.191 1.00 78.81 207 ASP A CA 1
ATOM 1587 C C . ASP A 1 207 ? 11.036 2.423 -8.437 1.00 78.81 207 ASP A C 1
ATOM 1589 O O . ASP A 1 207 ? 11.113 3.527 -8.983 1.00 78.81 207 ASP A O 1
ATOM 1593 N N . THR A 1 208 ? 10.651 2.279 -7.179 1.00 73.12 208 THR A N 1
ATOM 1594 C CA . THR A 1 208 ? 10.244 3.373 -6.314 1.00 73.12 208 THR A CA 1
ATOM 1595 C C . THR A 1 208 ? 11.284 3.610 -5.225 1.00 73.12 208 THR A C 1
ATOM 1597 O O . THR A 1 208 ? 11.807 2.662 -4.622 1.00 73.12 208 THR A O 1
ATOM 1600 N N . PRO A 1 209 ? 11.560 4.880 -4.881 1.00 65.81 209 PRO A N 1
ATOM 1601 C CA . PRO A 1 209 ? 12.335 5.183 -3.693 1.00 65.81 209 PRO A CA 1
ATOM 1602 C C . PRO A 1 209 ? 11.732 4.494 -2.465 1.00 65.81 209 PRO A C 1
ATOM 1604 O O . PRO A 1 209 ? 10.518 4.450 -2.267 1.00 65.81 209 PRO A O 1
ATOM 1607 N N . GLY A 1 210 ? 12.592 3.979 -1.589 1.00 60.38 210 GLY A N 1
ATOM 1608 C CA . GLY A 1 210 ? 12.155 3.606 -0.251 1.00 60.38 210 GLY A CA 1
ATOM 1609 C C . GLY A 1 210 ? 11.903 4.843 0.596 1.00 60.38 210 GLY A C 1
ATOM 1610 O O . GLY A 1 210 ? 12.838 5.600 0.848 1.00 60.38 210 GLY A O 1
ATOM 1611 N N . PHE A 1 211 ? 10.682 4.999 1.097 1.00 65.69 211 PHE A N 1
ATOM 1612 C CA . PHE A 1 211 ? 10.349 6.021 2.086 1.00 65.69 211 PHE A CA 1
ATOM 1613 C C . PHE A 1 211 ? 10.201 5.391 3.470 1.00 65.69 211 PHE A C 1
ATOM 1615 O O . PHE A 1 211 ? 9.863 4.214 3.603 1.00 65.69 211 PHE A O 1
ATOM 1622 N N . ASN A 1 212 ? 10.486 6.167 4.516 1.00 59.00 212 ASN A N 1
ATOM 1623 C CA . ASN A 1 212 ? 10.410 5.668 5.889 1.00 59.00 212 ASN A CA 1
ATOM 1624 C C . ASN A 1 212 ? 8.965 5.507 6.367 1.00 59.00 212 ASN A C 1
ATOM 1626 O O . ASN A 1 212 ? 8.691 4.547 7.064 1.00 59.00 212 ASN A O 1
ATOM 1630 N N . GLN A 1 213 ? 8.046 6.409 6.018 1.00 67.50 213 GLN A N 1
ATOM 1631 C CA . GLN A 1 213 ? 6.616 6.282 6.319 1.00 67.50 213 GLN A CA 1
ATOM 1632 C C . GLN A 1 213 ? 5.822 7.127 5.312 1.00 67.50 213 GLN A C 1
ATOM 1634 O O . GLN A 1 213 ? 6.199 8.283 5.105 1.00 67.50 213 GLN A O 1
ATOM 1639 N N . PRO A 1 214 ? 4.743 6.601 4.704 1.00 77.12 214 PRO A N 1
ATOM 1640 C CA . PRO A 1 214 ? 3.905 7.394 3.812 1.00 77.12 214 PRO A CA 1
ATOM 1641 C C . PRO A 1 214 ? 3.196 8.502 4.596 1.00 77.12 214 PRO A C 1
ATOM 1643 O O . PRO A 1 214 ? 2.852 8.329 5.766 1.00 77.12 214 PRO A O 1
ATOM 1646 N N . ASN A 1 215 ? 2.975 9.661 3.987 1.00 76.44 215 ASN A N 1
ATOM 1647 C CA . ASN A 1 215 ? 2.120 10.685 4.580 1.00 76.44 215 ASN A CA 1
ATOM 1648 C C . ASN A 1 215 ? 0.684 10.417 4.132 1.00 76.44 215 ASN A C 1
ATOM 1650 O O . ASN A 1 215 ? 0.427 10.440 2.936 1.00 76.44 215 ASN A O 1
ATOM 1654 N N . LEU A 1 216 ? -0.243 10.230 5.077 1.00 85.88 216 LEU A N 1
ATOM 1655 C CA . LEU A 1 216 ? -1.664 9.961 4.818 1.00 85.88 216 LEU A CA 1
ATOM 1656 C C . LEU A 1 216 ? -2.411 11.190 4.250 1.00 85.88 216 LEU A C 1
ATOM 1658 O O . LEU A 1 216 ? -3.553 11.464 4.622 1.00 85.88 216 LEU A O 1
ATOM 1662 N N . ALA A 1 217 ? -1.771 11.989 3.397 1.00 82.06 217 ALA A N 1
ATOM 1663 C CA . ALA A 1 217 ? -2.196 13.320 2.975 1.00 82.06 217 ALA A CA 1
ATOM 1664 C C . ALA A 1 217 ? -3.558 13.321 2.262 1.00 82.06 217 ALA A C 1
ATOM 1666 O O . ALA A 1 217 ? -4.326 14.268 2.423 1.00 82.06 217 ALA A O 1
ATOM 1667 N N . LYS A 1 218 ? -3.884 12.256 1.515 1.00 83.12 218 LYS A N 1
ATOM 1668 C CA . LYS A 1 218 ? -5.187 12.088 0.841 1.00 83.12 218 LYS A CA 1
ATOM 1669 C C . LYS A 1 218 ? -6.275 11.513 1.761 1.00 83.12 218 LYS A C 1
ATOM 1671 O O . LYS A 1 218 ? -7.451 11.505 1.396 1.00 83.12 218 LYS A O 1
ATOM 1676 N N . VAL A 1 219 ? -5.911 11.049 2.957 1.00 91.75 219 VAL A N 1
ATOM 1677 C CA . VAL A 1 219 ? -6.822 10.363 3.876 1.00 91.75 219 VAL A CA 1
ATOM 1678 C C . VAL A 1 219 ? -7.515 11.356 4.791 1.00 91.75 219 VAL A C 1
ATOM 1680 O O . VAL A 1 219 ? -6.865 12.001 5.601 1.00 91.75 219 VAL A O 1
ATOM 1683 N N . THR A 1 220 ? -8.837 11.466 4.688 1.00 93.88 220 THR A N 1
ATOM 1684 C CA . THR A 1 220 ? -9.666 12.286 5.587 1.00 93.88 220 THR A CA 1
ATOM 1685 C C . THR A 1 220 ? -10.238 11.472 6.742 1.00 93.88 220 THR A C 1
ATOM 1687 O O . THR A 1 220 ? -10.386 10.251 6.632 1.00 93.88 220 THR A O 1
ATOM 1690 N N . ALA A 1 221 ? -10.645 12.146 7.821 1.00 93.81 221 ALA A N 1
ATOM 1691 C CA . ALA A 1 221 ? -11.245 11.490 8.988 1.00 93.81 221 ALA A CA 1
ATOM 1692 C C . ALA A 1 221 ? -12.499 10.678 8.619 1.00 93.81 221 ALA A C 1
ATOM 1694 O O . ALA A 1 221 ? -12.808 9.680 9.262 1.00 93.81 221 ALA A O 1
ATOM 1695 N N . ARG A 1 222 ? -13.198 11.084 7.549 1.00 91.56 222 ARG A N 1
ATOM 1696 C CA . ARG A 1 222 ? -14.396 10.403 7.044 1.00 91.56 222 ARG A CA 1
ATOM 1697 C C . ARG A 1 222 ? -14.099 9.168 6.204 1.00 91.56 222 ARG A C 1
ATOM 1699 O O . ARG A 1 222 ? -14.926 8.267 6.190 1.00 91.56 222 ARG A O 1
ATOM 1706 N N . ILE A 1 223 ? -12.986 9.138 5.467 1.00 94.44 223 ILE A N 1
ATOM 1707 C CA . ILE A 1 223 ? -12.668 7.987 4.605 1.00 94.44 223 ILE A CA 1
ATOM 1708 C C . ILE A 1 223 ? -11.817 6.943 5.321 1.00 94.44 223 ILE A C 1
ATOM 1710 O O . ILE A 1 223 ? -11.919 5.775 4.974 1.00 94.44 223 ILE A O 1
ATOM 1714 N N . LEU A 1 224 ? -11.025 7.345 6.325 1.00 96.31 224 LEU A N 1
ATOM 1715 C CA . LEU A 1 224 ? -10.137 6.455 7.078 1.00 96.31 224 LEU A CA 1
ATOM 1716 C C . LEU A 1 224 ? -10.816 5.158 7.566 1.00 96.31 224 LEU A C 1
ATOM 1718 O O . LEU A 1 224 ? -10.202 4.113 7.371 1.00 96.31 224 LEU A O 1
ATOM 1722 N N . PRO A 1 225 ? -12.049 5.165 8.128 1.00 95.38 225 PRO A N 1
ATOM 1723 C CA . PRO A 1 225 ? -12.731 3.930 8.523 1.00 95.38 225 PRO A CA 1
ATOM 1724 C C . PRO A 1 225 ? -12.812 2.892 7.400 1.00 95.38 225 PRO A C 1
ATOM 1726 O O . PRO A 1 225 ? -12.538 1.715 7.600 1.00 95.38 225 PRO A O 1
ATOM 1729 N N . PHE A 1 226 ? -13.124 3.347 6.187 1.00 94.81 226 PHE A N 1
ATOM 1730 C CA . PHE A 1 226 ? -13.319 2.485 5.024 1.00 94.81 226 PHE A CA 1
ATOM 1731 C C . PHE A 1 22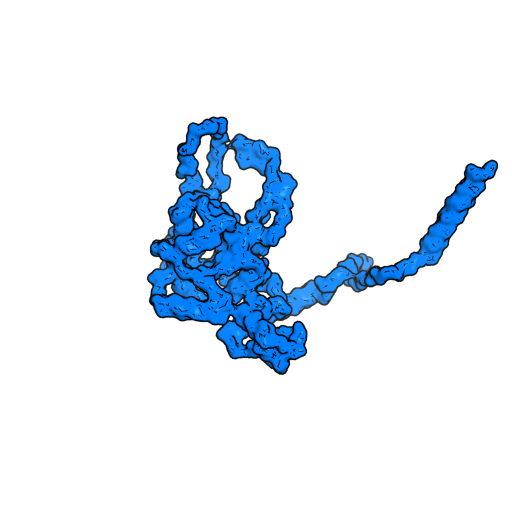6 ? -12.008 1.958 4.436 1.00 94.81 226 PHE A C 1
ATOM 1733 O O . PHE A 1 226 ? -12.052 1.124 3.539 1.00 94.81 226 PHE A O 1
ATOM 1740 N N . LEU A 1 227 ? -10.852 2.414 4.927 1.00 96.44 227 LEU A N 1
ATOM 1741 C CA . LEU A 1 227 ? -9.531 1.904 4.541 1.00 96.44 227 LEU A CA 1
ATOM 1742 C C . LEU A 1 227 ? -9.077 0.728 5.426 1.00 96.44 227 LEU A C 1
ATOM 1744 O O . LEU A 1 227 ? -7.999 0.184 5.215 1.00 96.44 227 LEU A O 1
ATOM 1748 N N . PHE A 1 228 ? -9.883 0.329 6.415 1.00 97.19 228 PHE A N 1
ATOM 1749 C CA . PHE A 1 228 ? -9.646 -0.853 7.243 1.00 97.19 228 PHE A CA 1
ATOM 1750 C C . PHE A 1 228 ? -10.635 -1.963 6.862 1.00 97.19 228 PHE A C 1
ATOM 1752 O O . PHE A 1 228 ? -11.836 -1.799 7.098 1.00 97.19 228 PHE A O 1
ATOM 1759 N N . PRO A 1 229 ? -10.170 -3.098 6.306 1.00 96.38 229 PRO A N 1
ATOM 1760 C CA . PRO A 1 229 ? -11.046 -4.218 5.975 1.00 96.38 229 PRO A CA 1
ATOM 1761 C C . PRO A 1 229 ? -11.849 -4.737 7.172 1.00 96.38 229 PRO A C 1
ATOM 1763 O O . PRO A 1 229 ? -13.004 -5.108 7.000 1.00 96.38 229 PRO A O 1
ATOM 1766 N N . GLU A 1 230 ? -11.298 -4.699 8.386 1.00 95.88 230 GLU A N 1
ATOM 1767 C CA . GLU A 1 230 ? -11.992 -5.132 9.605 1.00 95.88 230 GLU A CA 1
ATOM 1768 C C . GLU A 1 230 ? -13.206 -4.255 9.909 1.00 95.88 230 GLU A C 1
ATOM 1770 O O . GLU A 1 230 ? -14.261 -4.757 10.287 1.00 95.88 230 GLU A O 1
ATOM 1775 N N . ILE A 1 231 ? -13.070 -2.938 9.719 1.00 95.88 231 ILE A N 1
ATOM 1776 C CA . ILE A 1 231 ? -14.179 -1.999 9.896 1.00 95.88 231 ILE A CA 1
ATOM 1777 C C . ILE A 1 231 ? -15.235 -2.253 8.819 1.00 95.88 231 ILE A C 1
ATOM 1779 O O . ILE A 1 231 ? -16.416 -2.333 9.147 1.00 95.88 231 ILE A O 1
ATOM 1783 N N . ARG A 1 232 ? -14.821 -2.436 7.555 1.00 95.31 232 ARG A N 1
ATOM 1784 C CA . ARG A 1 232 ? -15.744 -2.772 6.456 1.00 95.31 232 ARG A CA 1
ATOM 1785 C C . ARG A 1 232 ? -16.524 -4.055 6.753 1.00 95.31 232 ARG A C 1
ATOM 1787 O O . ARG A 1 232 ? -17.745 -4.025 6.714 1.00 95.31 232 ARG A O 1
ATOM 1794 N N . SER A 1 233 ? -15.831 -5.119 7.158 1.00 94.69 233 SER A N 1
ATOM 1795 C CA . SER A 1 233 ? -16.446 -6.407 7.499 1.00 94.69 233 SER A CA 1
ATOM 1796 C C . SER A 1 233 ? -17.502 -6.272 8.597 1.00 94.69 233 SER A C 1
ATOM 1798 O O . SER A 1 233 ? -18.573 -6.853 8.486 1.00 94.69 233 SER A O 1
ATOM 1800 N N . LYS A 1 234 ? -17.244 -5.476 9.642 1.00 94.00 234 LYS A N 1
ATOM 1801 C CA . LYS A 1 234 ? -18.233 -5.246 10.710 1.00 94.00 234 LYS A CA 1
ATOM 1802 C C . LYS A 1 234 ? -19.415 -4.387 10.252 1.00 94.00 234 LYS A C 1
ATOM 1804 O O . LYS A 1 234 ? -20.526 -4.574 10.735 1.00 94.00 234 LYS A O 1
ATOM 1809 N N . LEU A 1 235 ? -19.192 -3.447 9.333 1.00 93.69 235 LEU A N 1
ATOM 1810 C CA . LEU A 1 235 ? -20.263 -2.639 8.739 1.00 93.69 235 LEU A CA 1
ATOM 1811 C C . LEU A 1 235 ? -21.138 -3.438 7.758 1.00 93.69 235 LEU A C 1
ATOM 1813 O O . LEU A 1 235 ? -22.294 -3.074 7.550 1.00 93.69 235 LEU A O 1
ATOM 1817 N N . ASP A 1 236 ? -20.624 -4.532 7.195 1.00 93.50 236 ASP A N 1
ATOM 1818 C CA . ASP A 1 236 ? -21.424 -5.462 6.389 1.00 93.50 236 ASP A CA 1
ATOM 1819 C C . ASP A 1 236 ? -22.406 -6.275 7.259 1.00 93.50 236 ASP A C 1
ATOM 1821 O O . ASP A 1 236 ? -23.469 -6.682 6.787 1.00 93.50 236 ASP A O 1
ATOM 1825 N N . GLU A 1 237 ? -22.094 -6.472 8.545 1.00 91.56 237 GLU A N 1
ATOM 1826 C CA . GLU A 1 237 ? -22.943 -7.183 9.515 1.00 91.56 237 GLU A CA 1
ATOM 1827 C C . GLU A 1 237 ? -24.030 -6.294 10.146 1.00 91.56 237 GLU A C 1
ATOM 1829 O O . GLU A 1 237 ? -25.009 -6.800 10.702 1.00 91.56 237 GLU A O 1
ATOM 1834 N N . GLY A 1 238 ? -23.896 -4.967 10.062 1.00 90.94 238 GLY A N 1
ATOM 1835 C CA . GLY A 1 238 ? -24.871 -4.041 10.627 1.00 90.94 238 GLY A CA 1
ATOM 1836 C C . GLY A 1 238 ? -24.508 -2.568 10.466 1.00 90.94 238 GLY A C 1
ATOM 1837 O O . GLY A 1 238 ? -23.400 -2.192 10.103 1.00 90.94 238 GLY A O 1
ATOM 1838 N N . THR A 1 239 ? -25.460 -1.693 10.781 1.00 92.12 239 THR A N 1
ATOM 1839 C CA . THR A 1 239 ? -25.295 -0.240 10.645 1.00 92.12 239 THR A CA 1
ATOM 1840 C C . THR A 1 239 ? -25.146 0.437 12.000 1.00 92.12 239 THR A C 1
ATOM 1842 O O . THR A 1 239 ? -25.933 0.179 12.910 1.00 92.12 239 THR A O 1
ATOM 1845 N N . CYS A 1 240 ? -24.195 1.365 12.120 1.00 91.50 240 CYS A N 1
ATOM 1846 C CA . CYS A 1 240 ? -24.103 2.252 13.280 1.00 91.50 240 CYS A CA 1
ATOM 1847 C C . CYS A 1 240 ? -25.362 3.123 13.422 1.00 91.50 240 CYS A C 1
ATOM 1849 O O . CYS A 1 240 ? -25.975 3.515 12.427 1.00 91.50 240 CYS A O 1
ATOM 1851 N N . ALA A 1 241 ? -25.694 3.503 14.658 1.00 89.62 241 ALA A N 1
ATOM 1852 C CA . ALA A 1 241 ? -26.805 4.417 14.934 1.00 89.62 241 ALA A CA 1
ATOM 1853 C C . ALA A 1 241 ? -26.620 5.814 14.302 1.00 89.62 241 ALA A C 1
ATOM 1855 O O . ALA A 1 241 ? -27.596 6.474 13.943 1.00 89.62 241 ALA A O 1
ATOM 1856 N N . PHE A 1 242 ? -25.368 6.261 14.144 1.00 88.31 242 PHE A N 1
ATOM 1857 C CA . PHE A 1 242 ? -25.016 7.557 13.560 1.00 88.31 242 PHE A CA 1
ATOM 1858 C C . PHE A 1 242 ? -24.409 7.394 12.164 1.00 88.31 242 PHE A C 1
ATOM 1860 O O . PHE A 1 242 ? -23.497 6.591 11.964 1.00 88.31 242 PHE A O 1
ATOM 1867 N N . ALA A 1 243 ? -24.866 8.211 11.211 1.00 85.88 243 ALA A N 1
ATOM 1868 C CA . ALA A 1 243 ? -24.382 8.201 9.825 1.00 85.88 243 ALA A CA 1
ATOM 1869 C C . ALA A 1 243 ? -22.947 8.747 9.662 1.00 85.88 243 ALA A C 1
ATOM 1871 O O . ALA A 1 243 ? -22.315 8.543 8.627 1.00 85.88 243 ALA A O 1
ATOM 1872 N N . ASP A 1 244 ? -22.446 9.472 10.659 1.00 85.69 244 ASP A N 1
ATOM 1873 C CA . ASP A 1 244 ? -21.103 10.049 10.729 1.00 85.69 244 ASP A CA 1
ATOM 1874 C C . ASP A 1 244 ? -20.268 9.464 11.880 1.00 85.69 244 ASP A C 1
ATOM 1876 O O . ASP A 1 244 ? -19.307 10.092 12.323 1.00 85.69 244 ASP A O 1
ATOM 1880 N N . CYS A 1 245 ? -20.619 8.255 12.338 1.00 89.62 245 CYS A N 1
ATOM 1881 C CA . CYS A 1 245 ? -19.851 7.508 13.329 1.00 89.62 245 CYS A CA 1
ATOM 1882 C C . CYS A 1 245 ? -18.384 7.373 12.889 1.00 89.62 245 CYS A C 1
ATOM 1884 O O . CYS A 1 245 ? -18.091 6.961 11.766 1.00 89.62 245 CYS A O 1
ATOM 1886 N N . LEU A 1 246 ? -17.466 7.727 13.786 1.00 92.50 246 LEU A N 1
ATOM 1887 C CA . LEU A 1 246 ? -16.022 7.575 13.618 1.00 92.50 246 LEU A CA 1
ATOM 1888 C C . LEU A 1 246 ? -15.492 6.370 14.397 1.00 92.50 246 LEU A C 1
ATOM 1890 O O . LEU A 1 246 ? -14.288 6.231 14.556 1.00 92.50 246 LEU A O 1
ATOM 1894 N N . HIS A 1 247 ? -16.379 5.518 14.904 1.00 93.31 247 HIS A N 1
ATOM 1895 C CA . HIS A 1 247 ? -16.051 4.256 15.557 1.00 93.31 247 HIS A CA 1
ATOM 1896 C C . HIS A 1 247 ? -15.034 4.392 16.698 1.00 93.31 247 HIS A C 1
ATOM 1898 O O . HIS A 1 247 ? -14.168 3.542 16.854 1.00 93.31 247 HIS A O 1
ATOM 1904 N N . ILE A 1 248 ? -15.131 5.456 17.496 1.00 91.81 248 ILE A N 1
ATOM 1905 C CA . ILE A 1 248 ? -14.228 5.744 18.625 1.00 91.81 248 ILE A CA 1
ATOM 1906 C C . ILE A 1 248 ? -14.855 5.462 19.997 1.00 91.81 248 ILE A C 1
ATOM 1908 O O . ILE A 1 248 ? -14.286 5.825 21.026 1.00 91.81 248 ILE A O 1
ATOM 1912 N N . GLY A 1 249 ? -16.033 4.837 20.023 1.00 84.94 249 GLY A N 1
ATOM 1913 C CA . GLY A 1 249 ? -16.787 4.543 21.245 1.00 84.94 249 GLY A CA 1
ATOM 1914 C C . GLY A 1 249 ? -18.144 5.243 21.318 1.00 84.94 249 GLY A C 1
ATOM 1915 O O . GLY A 1 249 ? -18.684 5.414 22.409 1.00 84.94 249 GLY A O 1
ATOM 1916 N N . GLU A 1 250 ? -18.694 5.672 20.180 1.00 90.44 250 GLU A N 1
ATOM 1917 C CA . GLU A 1 250 ? -20.077 6.136 20.094 1.00 90.44 250 GLU A CA 1
ATOM 1918 C C . GLU A 1 250 ? -21.052 5.042 20.571 1.00 90.44 250 GLU A C 1
ATOM 1920 O O . GLU A 1 250 ? -20.812 3.854 20.318 1.00 90.44 250 GLU A O 1
ATOM 1925 N N . PRO A 1 251 ? -22.158 5.415 21.245 1.00 87.31 251 PRO A N 1
ATOM 1926 C CA . PRO A 1 251 ? -23.156 4.444 21.675 1.00 87.31 251 PRO A CA 1
ATOM 1927 C C . PRO A 1 251 ? -23.748 3.717 20.461 1.00 87.31 251 PRO A C 1
ATOM 1929 O O . PRO A 1 251 ? -23.963 4.325 19.412 1.00 87.31 251 PRO A O 1
ATOM 1932 N N . ASP A 1 252 ? -23.977 2.411 20.612 1.00 88.00 252 ASP A N 1
ATOM 1933 C CA . ASP A 1 252 ? -24.500 1.519 19.568 1.00 88.00 252 ASP A CA 1
ATOM 1934 C C . ASP A 1 252 ? -23.648 1.486 18.277 1.00 88.00 252 ASP A C 1
ATOM 1936 O O . ASP A 1 252 ? -24.149 1.339 17.157 1.00 88.00 252 ASP A O 1
ATOM 1940 N N . CYS A 1 253 ? -22.325 1.627 18.417 1.00 91.81 253 CYS A N 1
ATOM 1941 C CA . CYS A 1 253 ? -21.379 1.417 17.325 1.00 91.81 253 CYS A CA 1
ATOM 1942 C C . CYS A 1 253 ? -21.137 -0.083 17.074 1.00 91.81 253 CYS A C 1
ATOM 1944 O O . CYS A 1 253 ? -20.556 -0.770 17.912 1.00 91.81 253 CYS A O 1
ATOM 1946 N N . VAL A 1 254 ? -21.503 -0.565 15.880 1.00 93.19 254 VAL A N 1
ATOM 1947 C CA . VAL A 1 254 ? -21.334 -1.973 15.459 1.00 93.19 254 VAL A CA 1
ATOM 1948 C C . VAL A 1 254 ? -19.858 -2.382 15.341 1.00 93.19 254 VAL A C 1
ATOM 1950 O O . VAL A 1 254 ? -19.499 -3.527 15.590 1.00 93.19 254 VAL A O 1
ATOM 1953 N N . VAL A 1 255 ? -18.973 -1.440 15.006 1.00 93.19 255 VAL A N 1
ATOM 1954 C CA . VAL A 1 255 ? -17.542 -1.719 14.801 1.00 93.19 255 VAL A CA 1
ATOM 1955 C C . VAL A 1 255 ? -16.830 -2.051 16.119 1.00 93.19 255 VAL A C 1
ATOM 1957 O O . VAL A 1 255 ? -15.969 -2.937 16.162 1.00 93.19 255 VAL A O 1
ATOM 1960 N N . GLY A 1 256 ? -17.190 -1.359 17.204 1.00 90.00 256 GLY A N 1
ATOM 1961 C CA . GLY A 1 256 ? -16.538 -1.498 18.507 1.00 90.00 256 GLY A CA 1
ATOM 1962 C C . GLY A 1 256 ? -15.015 -1.275 18.478 1.00 90.00 256 GLY A C 1
ATOM 1963 O O . GLY A 1 256 ? -14.448 -0.783 17.502 1.00 90.00 256 GLY A O 1
ATOM 1964 N N . GLY A 1 257 ? -14.345 -1.654 19.570 1.00 89.88 257 GLY A N 1
ATOM 1965 C CA . GLY A 1 257 ? -12.894 -1.475 19.744 1.00 89.88 257 GLY A CA 1
ATOM 1966 C C . GLY A 1 257 ? -12.086 -2.760 19.943 1.00 89.88 257 GLY A C 1
ATOM 1967 O O . GLY A 1 257 ? -10.871 -2.689 20.088 1.00 89.88 257 GLY A O 1
ATOM 1968 N N . ASP A 1 258 ? -12.736 -3.927 19.968 1.00 90.56 258 ASP A N 1
ATOM 1969 C CA . ASP A 1 258 ? -12.071 -5.208 20.236 1.00 90.56 258 ASP A CA 1
ATOM 1970 C C . ASP A 1 258 ? -11.557 -5.843 18.936 1.00 90.56 258 ASP A C 1
ATOM 1972 O O . ASP A 1 258 ? -12.226 -6.659 18.299 1.00 90.56 258 ASP A O 1
ATOM 1976 N N . TRP A 1 259 ? -10.426 -5.333 18.452 1.00 93.75 259 TRP A N 1
ATOM 1977 C CA . TRP A 1 259 ? -9.684 -5.867 17.311 1.00 93.75 259 TRP A CA 1
ATOM 1978 C C . TRP A 1 259 ? -8.255 -5.328 17.315 1.00 93.75 259 TRP A C 1
ATOM 1980 O O . TRP A 1 259 ? -7.969 -4.230 17.793 1.00 93.75 259 TRP A O 1
ATOM 1990 N N . GLU A 1 260 ? -7.342 -6.112 16.754 1.00 94.56 260 GLU A N 1
ATOM 1991 C CA . GLU A 1 260 ? -5.901 -5.942 16.939 1.00 94.56 260 GLU A CA 1
ATOM 1992 C C . GLU A 1 260 ? -5.368 -4.560 16.517 1.00 94.56 260 GLU A C 1
ATOM 1994 O O . GLU A 1 260 ? -4.545 -3.957 17.206 1.00 94.56 260 GLU A O 1
ATOM 1999 N N . ARG A 1 261 ? -5.864 -4.032 15.391 1.00 96.38 261 ARG A N 1
ATOM 2000 C CA . ARG A 1 261 ? -5.423 -2.754 14.815 1.00 96.38 261 ARG A CA 1
ATOM 2001 C C . ARG A 1 261 ? -6.221 -1.536 15.303 1.00 96.38 261 ARG A C 1
ATOM 2003 O O . ARG A 1 261 ? -5.929 -0.426 14.853 1.00 96.38 261 ARG A O 1
ATOM 2010 N N . TYR A 1 262 ? -7.159 -1.688 16.246 1.00 96.62 262 TYR A N 1
ATOM 2011 C CA . TYR A 1 262 ? -7.988 -0.574 16.733 1.00 96.62 262 TYR A CA 1
ATOM 2012 C C . TYR A 1 262 ? -7.144 0.578 17.291 1.00 96.62 262 TYR A C 1
ATOM 2014 O O . TYR A 1 262 ? -7.361 1.739 16.949 1.00 96.62 262 TYR A O 1
ATOM 2022 N N . GLY A 1 263 ? -6.107 0.263 18.074 1.00 96.75 263 GLY A N 1
ATOM 2023 C CA . GLY A 1 263 ? -5.182 1.273 18.595 1.00 96.75 263 GLY A CA 1
ATOM 2024 C C . GLY A 1 263 ? -4.472 2.067 17.490 1.00 96.75 263 GLY A C 1
ATOM 2025 O O . GLY A 1 263 ? -4.335 3.285 17.600 1.00 96.75 263 GLY A O 1
ATOM 2026 N N . HIS A 1 264 ? -4.084 1.407 16.392 1.00 96.75 264 HIS A N 1
ATOM 2027 C CA . HIS A 1 264 ? -3.471 2.077 15.239 1.00 96.75 264 HIS A CA 1
ATOM 2028 C C . HIS A 1 264 ? -4.480 2.979 14.520 1.00 96.75 264 HIS A C 1
ATOM 2030 O O . HIS A 1 264 ? -4.146 4.099 14.138 1.00 96.75 264 HIS A O 1
ATOM 2036 N N . TYR A 1 265 ? -5.721 2.509 14.365 1.00 97.50 265 TYR A N 1
ATOM 2037 C CA . TYR A 1 265 ? -6.805 3.285 13.768 1.00 97.50 265 TYR A CA 1
ATOM 2038 C C . TYR A 1 265 ? -7.051 4.598 14.518 1.00 97.50 265 TYR A C 1
ATOM 2040 O O . TYR A 1 265 ? -7.092 5.655 13.887 1.00 97.50 265 TYR A O 1
ATOM 2048 N N . ILE A 1 266 ? -7.131 4.553 15.852 1.00 96.62 266 ILE A N 1
ATOM 2049 C CA . ILE A 1 266 ? -7.305 5.755 16.680 1.00 96.62 266 ILE A CA 1
ATOM 2050 C C . ILE A 1 266 ? -6.142 6.732 16.484 1.00 96.62 266 ILE A C 1
ATOM 2052 O O . ILE A 1 266 ? -6.374 7.917 16.249 1.00 96.62 266 ILE A O 1
ATOM 2056 N N . GLN A 1 267 ? -4.901 6.241 16.495 1.00 96.75 267 GLN A N 1
ATOM 2057 C CA . GLN A 1 267 ? -3.720 7.082 16.283 1.00 96.75 267 GLN A CA 1
ATOM 2058 C C . GLN A 1 267 ? -3.716 7.750 14.899 1.00 96.75 267 GLN A C 1
ATOM 2060 O O . GLN A 1 267 ? -3.456 8.951 14.795 1.00 96.75 267 GLN A O 1
ATOM 2065 N N . PHE A 1 268 ? -4.055 7.016 13.834 1.00 96.69 268 PHE A N 1
ATOM 2066 C CA . PHE A 1 268 ? -4.176 7.602 12.494 1.00 96.69 268 PHE A CA 1
ATOM 2067 C C . PHE A 1 268 ? -5.332 8.600 12.406 1.00 96.69 268 PHE A C 1
ATOM 2069 O O . PHE A 1 268 ? -5.199 9.638 11.759 1.00 96.69 268 PHE A O 1
ATOM 2076 N N . LEU A 1 269 ? -6.456 8.327 13.071 1.00 96.31 269 LEU A N 1
ATOM 2077 C CA . LEU A 1 269 ? -7.598 9.235 13.098 1.00 96.31 269 LEU A CA 1
ATOM 2078 C C . LEU A 1 269 ? -7.247 10.550 13.803 1.00 96.31 269 LEU A C 1
ATOM 2080 O O . LEU A 1 269 ? -7.612 11.619 13.312 1.00 96.31 269 LEU A O 1
ATOM 2084 N N . GLU A 1 270 ? -6.529 10.492 14.924 1.00 95.44 270 GLU A N 1
ATOM 2085 C CA . GLU A 1 270 ? -6.029 11.673 15.635 1.00 95.44 270 GLU A CA 1
ATOM 2086 C C . GLU A 1 270 ? -5.058 12.490 14.776 1.00 95.44 270 GLU A C 1
ATOM 2088 O O . GLU A 1 270 ? -5.199 13.713 14.680 1.00 95.44 270 GLU A O 1
ATOM 2093 N N . GLU A 1 271 ? -4.112 11.827 14.106 1.00 95.31 271 GLU A N 1
ATOM 2094 C CA . GLU A 1 271 ? -3.176 12.470 13.179 1.00 95.31 271 GLU A CA 1
ATOM 2095 C C . GLU A 1 271 ? -3.916 13.202 12.052 1.00 95.31 271 GLU A C 1
ATOM 2097 O O . GLU A 1 271 ? -3.672 14.390 11.808 1.00 95.31 271 GLU A O 1
ATOM 2102 N N . VAL A 1 272 ? -4.851 12.513 11.392 1.00 94.62 272 VAL A N 1
ATOM 2103 C CA . VAL A 1 272 ? -5.638 13.062 10.283 1.00 94.62 272 VAL A CA 1
ATOM 2104 C C . VAL A 1 272 ? -6.501 14.232 10.755 1.00 94.62 272 VAL A C 1
ATOM 2106 O O . VAL A 1 272 ? -6.482 15.289 10.122 1.00 94.62 272 VAL A O 1
ATOM 2109 N N . LYS A 1 273 ? -7.195 14.105 11.894 1.00 93.38 273 LYS A N 1
ATOM 2110 C CA . LYS A 1 273 ? -7.995 15.196 12.479 1.00 93.38 273 LYS A CA 1
ATOM 2111 C C . LYS A 1 273 ? -7.142 16.422 12.784 1.00 93.38 273 LYS A C 1
ATOM 2113 O O . LYS A 1 273 ? -7.534 17.539 12.448 1.00 93.38 273 LYS A O 1
ATOM 2118 N N . LYS A 1 274 ? -5.964 16.227 13.384 1.00 93.38 274 LYS A N 1
ATOM 2119 C CA . LYS A 1 274 ? -5.032 17.319 13.693 1.00 93.38 274 LYS A CA 1
ATOM 2120 C C . LYS A 1 274 ? -4.563 18.021 12.421 1.00 93.38 274 LYS A C 1
ATOM 2122 O O . LYS A 1 274 ? -4.496 19.250 12.396 1.00 93.38 274 LYS A O 1
ATOM 2127 N N . ARG A 1 275 ? -4.260 17.268 11.360 1.00 92.12 275 ARG A N 1
ATOM 2128 C CA . ARG A 1 275 ? -3.889 17.840 10.060 1.00 92.12 275 ARG A CA 1
ATOM 2129 C C . ARG A 1 275 ? -5.037 18.646 9.455 1.00 92.12 275 ARG A C 1
ATOM 2131 O O . ARG A 1 275 ? -4.821 19.795 9.081 1.00 92.12 275 ARG A O 1
ATOM 2138 N N . GLU A 1 276 ? -6.245 18.090 9.409 1.00 90.12 276 GLU A N 1
ATOM 2139 C CA . GLU A 1 276 ? -7.430 18.789 8.895 1.00 90.12 276 GLU A CA 1
ATOM 2140 C C . GLU A 1 276 ? -7.714 20.079 9.683 1.00 90.12 276 GLU A C 1
ATOM 2142 O O . GLU A 1 276 ? -8.006 21.122 9.095 1.00 90.12 276 GLU A O 1
ATOM 2147 N N . GLU A 1 277 ? -7.574 20.052 11.011 1.00 89.94 277 GLU A N 1
ATOM 2148 C CA . GLU A 1 277 ? -7.737 21.238 11.855 1.00 89.94 277 GLU A CA 1
ATOM 2149 C C . GLU A 1 277 ? -6.685 22.314 11.538 1.00 89.94 277 GLU A C 1
ATOM 2151 O O . GLU A 1 277 ? -7.014 23.500 11.436 1.00 89.94 277 GLU A O 1
ATOM 2156 N N . LEU A 1 278 ? -5.423 21.914 11.351 1.00 87.25 278 LEU A N 1
ATOM 2157 C CA . LEU A 1 278 ? -4.349 22.819 10.935 1.00 87.25 278 LEU A CA 1
ATOM 2158 C C . LEU A 1 278 ? -4.620 23.406 9.549 1.00 87.25 278 LEU A C 1
ATOM 2160 O O . LEU A 1 278 ? -4.484 24.612 9.371 1.00 87.25 278 LEU A O 1
ATOM 2164 N N . GLU A 1 279 ? -5.070 22.603 8.588 1.00 85.06 279 GLU A N 1
ATOM 2165 C CA . GLU A 1 279 ? -5.446 23.082 7.256 1.00 85.06 279 GLU A CA 1
ATOM 2166 C C . GLU A 1 279 ? -6.582 24.113 7.325 1.00 85.06 279 GLU A C 1
ATOM 2168 O O . GLU A 1 279 ? -6.512 25.152 6.661 1.00 85.06 279 GLU A O 1
ATOM 2173 N N . ILE A 1 280 ? -7.591 23.886 8.172 1.00 82.50 280 ILE A N 1
ATOM 2174 C CA . ILE A 1 280 ? -8.684 24.842 8.405 1.00 82.50 280 ILE A CA 1
ATOM 2175 C C . ILE A 1 280 ? -8.156 26.137 9.036 1.00 82.50 280 ILE A C 1
ATOM 2177 O O . ILE A 1 280 ? -8.585 27.223 8.640 1.00 82.50 280 ILE A O 1
ATOM 2181 N N . LYS A 1 281 ? -7.217 26.057 9.987 1.00 84.25 281 LYS A N 1
ATOM 2182 C CA . LYS A 1 281 ? -6.600 27.235 10.626 1.00 84.25 281 LYS A CA 1
ATOM 2183 C C . LYS A 1 281 ? -5.717 28.023 9.654 1.00 84.25 281 LYS A C 1
ATOM 2185 O O . LYS A 1 281 ? -5.784 29.249 9.635 1.00 84.25 281 LYS A O 1
ATOM 2190 N N . THR A 1 282 ? -4.918 27.339 8.839 1.00 79.44 282 THR A N 1
ATOM 2191 C CA . THR A 1 282 ? -3.961 27.953 7.906 1.00 79.44 282 THR A CA 1
ATOM 2192 C C . THR A 1 282 ? -4.643 28.534 6.671 1.00 79.44 282 THR A C 1
ATOM 2194 O O . THR A 1 282 ? -4.301 29.634 6.240 1.00 79.44 282 THR A O 1
ATOM 2197 N N . TYR A 1 283 ? -5.614 27.824 6.093 1.00 72.75 283 TYR A N 1
ATOM 2198 C CA . TYR A 1 283 ? -6.279 28.236 4.850 1.00 72.75 283 TYR A CA 1
ATOM 2199 C C . TYR A 1 283 ? -7.662 28.870 5.070 1.00 72.75 283 TYR A C 1
ATOM 2201 O O . TYR A 1 283 ? -8.266 29.369 4.116 1.00 72.75 283 TYR A O 1
ATOM 2209 N N . GLY A 1 284 ? -8.153 28.896 6.313 1.00 58.84 284 GLY A N 1
ATOM 2210 C CA . GLY A 1 284 ? -9.490 29.358 6.678 1.00 58.84 284 GLY A CA 1
ATOM 2211 C C . GLY A 1 284 ? -10.593 28.365 6.284 1.00 58.84 284 GLY A C 1
ATOM 2212 O O . GLY A 1 284 ? -10.460 27.568 5.357 1.00 58.84 284 GLY A O 1
ATOM 2213 N N . THR A 1 285 ? -11.760 28.470 6.925 1.00 52.22 285 THR A N 1
ATOM 2214 C CA . THR A 1 285 ? -12.963 27.645 6.658 1.00 52.22 285 THR A CA 1
ATOM 2215 C C . THR A 1 285 ? -13.502 27.753 5.219 1.00 52.22 285 THR A C 1
ATOM 2217 O O . THR A 1 285 ? -14.385 26.994 4.827 1.00 52.22 285 THR A O 1
ATOM 2220 N N . LYS A 1 286 ? -12.975 28.681 4.408 1.00 44.84 286 LYS A N 1
ATOM 2221 C CA . LYS A 1 286 ? -13.455 29.044 3.061 1.00 44.84 286 LYS A CA 1
ATOM 2222 C C . LYS A 1 286 ? -12.862 28.216 1.911 1.00 44.84 286 LYS A C 1
ATOM 2224 O O . LYS A 1 286 ? -13.040 28.589 0.755 1.00 44.84 286 LYS A O 1
ATOM 2229 N N . LYS A 1 287 ? -12.175 27.101 2.190 1.00 44.66 287 LYS A N 1
ATOM 2230 C CA . LYS A 1 287 ? -11.717 26.153 1.151 1.00 44.66 287 LYS A CA 1
ATOM 2231 C C . LYS A 1 287 ? -12.676 24.982 0.900 1.00 44.66 287 LYS A C 1
ATOM 2233 O O . LYS A 1 287 ? -12.416 24.167 0.022 1.00 44.66 287 LYS A O 1
ATOM 2238 N N . LYS A 1 288 ? -13.821 24.927 1.592 1.00 41.03 288 LYS A N 1
ATOM 2239 C CA . LYS A 1 288 ? -14.972 24.134 1.139 1.00 41.03 288 LYS A CA 1
ATOM 2240 C C . LYS A 1 288 ? -15.810 24.984 0.171 1.00 41.03 288 LYS A C 1
ATOM 2242 O O . LYS A 1 288 ? -16.666 25.739 0.601 1.00 41.03 288 LYS A O 1
ATOM 2247 N N . ILE A 1 289 ? -15.533 24.811 -1.127 1.00 39.28 289 ILE A N 1
ATOM 2248 C CA . ILE A 1 289 ? -16.405 25.113 -2.281 1.00 39.28 289 ILE A CA 1
ATOM 2249 C C . ILE A 1 289 ? -16.670 26.618 -2.562 1.00 39.28 289 ILE A C 1
ATOM 2251 O O . ILE A 1 289 ? -17.477 27.264 -1.909 1.00 39.28 289 ILE A O 1
ATOM 2255 N N . GLY A 1 290 ? -16.039 27.144 -3.627 1.00 44.56 290 GLY A N 1
ATOM 2256 C CA . GLY A 1 290 ? -16.525 28.271 -4.450 1.00 44.56 290 GLY A CA 1
ATOM 2257 C C . GLY A 1 290 ? -16.601 29.682 -3.833 1.00 44.56 290 GLY A C 1
ATOM 2258 O O . GLY A 1 290 ? -17.694 30.160 -3.549 1.00 44.56 290 GLY A O 1
ATOM 2259 N N . MET A 1 291 ? -15.486 30.429 -3.754 1.00 45.53 291 MET A N 1
ATOM 2260 C CA . MET A 1 291 ? -15.499 31.883 -3.470 1.00 45.53 291 MET A CA 1
ATOM 2261 C C . MET A 1 291 ? -14.337 32.636 -4.152 1.00 45.53 291 MET A C 1
ATOM 2263 O O . MET A 1 291 ? -13.217 32.131 -4.216 1.00 45.53 291 MET A O 1
ATOM 2267 N N . ARG A 1 292 ? -14.604 33.857 -4.656 1.00 42.25 292 ARG A N 1
ATOM 2268 C CA . ARG A 1 292 ? -13.613 34.810 -5.214 1.00 42.25 292 ARG A CA 1
ATOM 2269 C C . ARG A 1 292 ? -13.245 35.865 -4.164 1.00 42.25 292 ARG A C 1
ATOM 2271 O O . ARG A 1 292 ? -14.091 36.274 -3.377 1.00 42.25 292 ARG A O 1
ATOM 2278 N N . TYR A 1 293 ? -12.006 36.352 -4.202 1.00 53.72 293 TYR A N 1
ATOM 2279 C CA . TYR A 1 293 ? -11.511 37.413 -3.318 1.00 53.72 293 TYR A CA 1
ATOM 2280 C C . TYR A 1 293 ? -11.276 38.704 -4.112 1.00 53.72 293 TYR A C 1
ATOM 2282 O O . TYR A 1 293 ? -10.686 38.654 -5.192 1.00 53.72 293 TYR A O 1
ATOM 2290 N N . LYS A 1 294 ? -11.692 39.856 -3.570 1.00 47.00 294 LYS A N 1
ATOM 2291 C CA . LYS A 1 294 ? -11.300 41.189 -4.057 1.00 47.00 294 LYS A CA 1
ATOM 2292 C C . LYS A 1 294 ? -10.430 41.875 -3.003 1.00 47.00 294 LYS A C 1
ATOM 2294 O O . LYS A 1 294 ? -10.698 41.785 -1.806 1.00 47.00 294 LYS A O 1
ATOM 2299 N N . VAL A 1 295 ? -9.372 42.543 -3.454 1.00 46.44 295 VAL A N 1
ATOM 2300 C CA . VAL A 1 295 ? -8.506 43.354 -2.591 1.00 46.44 295 VAL A CA 1
ATOM 2301 C C . VAL A 1 295 ? -9.060 44.776 -2.599 1.00 46.44 295 VAL A C 1
ATOM 2303 O O . VAL A 1 295 ? -9.148 45.391 -3.661 1.00 46.44 295 VAL A O 1
ATOM 2306 N N . GLY A 1 296 ? -9.498 45.267 -1.439 1.00 52.84 296 GLY A N 1
ATOM 2307 C CA . GLY A 1 296 ? -9.924 46.658 -1.281 1.00 52.84 296 GLY A CA 1
ATOM 2308 C C . GLY A 1 296 ? -8.729 47.612 -1.209 1.00 52.84 296 GLY A C 1
ATOM 2309 O O . GLY A 1 296 ? -7.599 47.187 -0.970 1.00 52.84 296 GLY A O 1
ATOM 2310 N N . ALA A 1 297 ? -8.979 48.914 -1.364 1.00 47.44 297 ALA A N 1
ATOM 2311 C CA . ALA A 1 297 ? -7.947 49.960 -1.385 1.00 47.44 297 ALA A CA 1
ATOM 2312 C C . ALA A 1 297 ? -7.093 50.056 -0.097 1.00 47.44 297 ALA A C 1
ATOM 2314 O O . ALA A 1 297 ? -6.043 50.686 -0.107 1.00 47.44 297 ALA A O 1
ATOM 2315 N N . SER A 1 298 ? -7.508 49.410 0.997 1.00 46.34 298 SER A N 1
ATOM 2316 C CA . SER A 1 298 ? -6.769 49.315 2.264 1.00 46.34 298 SER A CA 1
ATOM 2317 C C . SER A 1 298 ? -5.918 48.042 2.407 1.00 46.34 298 SER A C 1
ATOM 2319 O O . SER A 1 298 ? -5.399 47.772 3.486 1.00 46.34 298 SER A O 1
ATOM 2321 N N . GLY A 1 299 ? -5.803 47.209 1.364 1.00 46.62 299 GLY A N 1
ATOM 2322 C CA . GLY A 1 299 ? -5.027 45.959 1.393 1.00 46.62 299 GLY A CA 1
ATOM 2323 C C . GLY A 1 299 ? -5.677 44.808 2.176 1.00 46.62 299 GLY A C 1
ATOM 2324 O O . GLY A 1 299 ? -5.212 43.670 2.101 1.00 46.62 299 GLY A O 1
ATOM 2325 N N . MET A 1 300 ? -6.790 45.053 2.876 1.00 40.22 300 MET A N 1
ATOM 2326 C CA . MET A 1 300 ? -7.581 43.998 3.512 1.00 40.22 300 MET A CA 1
ATOM 2327 C C . MET A 1 300 ? -8.337 43.182 2.455 1.00 40.22 300 MET A C 1
ATOM 2329 O O . MET A 1 300 ? -9.153 43.703 1.690 1.00 40.22 300 MET A O 1
ATOM 2333 N N . LYS A 1 301 ? -8.072 41.869 2.426 1.00 48.38 301 LYS A N 1
ATOM 2334 C CA . LYS A 1 301 ? -8.823 40.902 1.616 1.00 48.38 301 LYS A CA 1
ATOM 2335 C C . LYS A 1 301 ? -10.210 40.727 2.229 1.00 48.38 301 LYS A C 1
ATOM 2337 O O . LYS A 1 301 ? -10.366 40.021 3.223 1.00 48.38 301 LYS A O 1
ATOM 2342 N N . GLN A 1 302 ? -11.213 41.361 1.633 1.00 45.09 302 GLN A N 1
ATOM 2343 C CA . GLN A 1 302 ? -12.600 41.191 2.041 1.00 45.09 302 GLN A CA 1
ATOM 2344 C C . GLN A 1 302 ? -13.215 40.060 1.216 1.00 45.09 302 GLN A C 1
ATOM 2346 O O . GLN A 1 302 ? -13.155 40.037 -0.013 1.00 45.09 302 GLN A O 1
ATOM 2351 N N . ALA A 1 303 ? -13.732 39.058 1.912 1.00 43.94 303 ALA A N 1
ATOM 2352 C CA . ALA A 1 303 ? -14.256 37.857 1.290 1.00 43.94 303 ALA A CA 1
ATOM 2353 C C . ALA A 1 303 ? -15.774 37.977 1.152 1.00 43.94 303 ALA A C 1
ATOM 2355 O O . ALA A 1 303 ? -16.496 37.783 2.131 1.00 43.94 303 ALA A O 1
ATOM 2356 N N . GLU A 1 304 ? -16.235 38.276 -0.058 1.00 43.16 304 GLU A N 1
ATOM 2357 C CA . GLU A 1 304 ? -17.657 38.323 -0.391 1.00 43.16 304 GLU A CA 1
ATOM 2358 C C . GLU A 1 304 ? -18.176 36.907 -0.699 1.00 43.16 304 GLU A C 1
ATOM 2360 O O . GLU A 1 304 ? -17.534 36.172 -1.455 1.00 43.16 304 GLU A O 1
ATOM 2365 N N . PRO A 1 305 ? -19.312 36.477 -0.123 1.00 39.25 305 PRO A N 1
ATOM 2366 C CA . PRO A 1 305 ? -19.960 35.232 -0.524 1.00 39.25 305 PRO A CA 1
ATOM 2367 C C . PRO A 1 305 ? -20.419 35.326 -1.979 1.00 39.25 305 PRO A C 1
ATOM 2369 O O . PRO A 1 305 ? -21.067 36.298 -2.367 1.00 39.25 305 PRO A O 1
ATOM 2372 N N . LEU A 1 306 ? -20.117 34.303 -2.790 1.00 47.75 306 LEU A N 1
ATOM 2373 C CA . LEU A 1 306 ? -20.763 34.168 -4.092 1.00 47.75 306 LEU A CA 1
ATOM 2374 C C . LEU A 1 306 ? -22.254 33.943 -3.829 1.00 47.75 306 LEU A C 1
ATOM 2376 O O . LEU A 1 306 ? -22.654 32.913 -3.290 1.00 47.75 306 LEU A O 1
ATOM 2380 N N . LEU A 1 307 ? -23.072 34.940 -4.177 1.00 40.59 307 LEU A N 1
ATOM 2381 C CA . LEU A 1 307 ? -24.521 34.795 -4.241 1.00 40.59 307 LEU A CA 1
ATOM 2382 C C . LEU A 1 307 ? -24.831 33.516 -5.019 1.00 40.59 307 LEU A C 1
ATOM 2384 O O . LEU A 1 307 ? -24.456 33.401 -6.187 1.00 40.59 307 LEU A O 1
ATOM 2388 N N . ASN A 1 308 ? -25.526 32.574 -4.375 1.00 40.62 308 ASN A N 1
ATOM 2389 C CA . ASN A 1 308 ? -26.148 31.450 -5.061 1.00 40.62 308 ASN A CA 1
ATOM 2390 C C . ASN A 1 308 ? -26.885 32.010 -6.281 1.00 40.62 308 ASN A C 1
ATOM 2392 O O . ASN A 1 308 ? -27.852 32.762 -6.121 1.00 40.62 308 ASN A O 1
ATOM 2396 N N . LEU A 1 309 ? -26.461 31.650 -7.494 1.00 43.59 309 LEU A N 1
ATOM 2397 C CA . LEU A 1 309 ? -27.299 31.825 -8.675 1.00 43.59 309 LEU A CA 1
ATOM 2398 C C . LEU A 1 309 ? -28.451 30.820 -8.544 1.00 43.59 309 LEU A C 1
ATOM 2400 O O . LEU A 1 309 ? -28.467 29.769 -9.175 1.00 43.59 309 LEU A O 1
ATOM 2404 N N . LYS A 1 310 ? -29.421 31.123 -7.671 1.00 37.97 310 LYS A N 1
ATOM 2405 C CA . LYS A 1 310 ? -30.735 30.488 -7.727 1.00 37.97 310 LYS A CA 1
ATOM 2406 C C . LYS A 1 310 ? -31.294 30.749 -9.126 1.00 37.97 310 LYS A C 1
ATOM 2408 O O . LYS A 1 310 ? -31.191 31.865 -9.633 1.00 37.97 310 LYS A O 1
ATOM 2413 N N . LYS A 1 311 ? -31.927 29.721 -9.697 1.00 43.41 311 LYS A N 1
ATOM 2414 C CA . LYS A 1 311 ? -32.604 29.631 -11.008 1.00 43.41 311 LYS A CA 1
ATOM 2415 C C . LYS A 1 311 ? -33.670 30.716 -11.319 1.00 43.41 311 LYS A C 1
ATOM 2417 O O . LYS A 1 311 ? -34.396 30.588 -12.290 1.00 43.41 311 LYS A O 1
ATOM 2422 N N . HIS A 1 312 ? -33.745 31.802 -10.552 1.00 50.97 312 HIS A N 1
ATOM 2423 C CA . HIS A 1 312 ? -34.542 32.997 -10.825 1.00 50.97 312 HIS A CA 1
ATOM 2424 C C . HIS A 1 312 ? -33.703 34.251 -10.547 1.00 50.97 312 HIS A C 1
ATOM 2426 O O . HIS A 1 312 ? -33.856 34.919 -9.523 1.00 50.97 312 HIS A O 1
ATOM 2432 N N . ARG A 1 313 ? -32.801 34.604 -11.469 1.00 44.62 313 ARG A N 1
ATOM 2433 C CA . ARG A 1 313 ? -32.293 35.977 -11.531 1.00 44.62 313 ARG A CA 1
ATOM 2434 C C . ARG A 1 313 ? -33.410 36.817 -12.146 1.00 44.62 313 ARG A C 1
ATOM 2436 O O . ARG A 1 313 ? -33.622 36.748 -13.350 1.00 44.62 313 ARG A O 1
ATOM 2443 N N . ARG A 1 314 ? -34.123 37.602 -11.329 1.00 47.91 314 ARG A N 1
ATOM 2444 C CA . ARG A 1 314 ? -34.946 38.701 -11.853 1.00 47.91 314 ARG A CA 1
ATOM 2445 C C . ARG A 1 314 ? -34.021 39.576 -12.692 1.00 47.91 314 ARG A C 1
ATOM 2447 O O . ARG A 1 314 ? -33.020 40.084 -12.180 1.00 47.91 314 ARG A O 1
ATOM 2454 N N . VAL A 1 315 ? -34.307 39.667 -13.984 1.00 56.34 315 VAL A N 1
ATOM 2455 C CA . VAL A 1 315 ? -33.590 40.565 -14.881 1.00 56.34 315 VAL A CA 1
ATOM 2456 C C . VAL A 1 315 ? -33.768 41.974 -14.312 1.00 56.34 315 VAL A C 1
ATOM 2458 O O . VAL A 1 315 ? -34.838 42.328 -13.822 1.00 56.34 315 VAL A O 1
ATOM 2461 N N . SER A 1 316 ? -32.683 42.746 -14.248 1.00 54.22 316 SER A N 1
ATOM 2462 C CA . SER A 1 316 ? -32.755 44.135 -13.785 1.00 54.22 316 SER A CA 1
ATOM 2463 C C . SER A 1 316 ? -33.832 44.862 -14.587 1.00 54.22 316 SER A C 1
ATOM 2465 O O . SER A 1 316 ? -33.824 44.750 -15.808 1.00 54.22 316 SER A O 1
ATOM 2467 N N . ARG A 1 317 ? -34.700 45.649 -13.939 1.00 55.94 317 ARG A N 1
ATOM 2468 C CA . ARG A 1 317 ? -35.722 46.461 -14.628 1.00 55.94 317 ARG A CA 1
ATOM 2469 C C . ARG A 1 317 ? -35.134 47.351 -15.731 1.00 55.94 317 ARG A C 1
ATOM 2471 O O . ARG A 1 317 ? -35.832 47.649 -16.689 1.00 55.94 317 ARG A O 1
ATOM 2478 N N . ASN A 1 318 ? -33.856 47.738 -15.632 1.00 57.16 318 ASN A N 1
ATOM 2479 C CA . ASN A 1 318 ? -33.160 48.452 -16.710 1.00 57.16 318 ASN A CA 1
ATOM 2480 C C . ASN A 1 318 ? -32.852 47.559 -17.912 1.00 57.16 318 ASN A C 1
ATOM 2482 O O . ASN A 1 318 ? -32.977 48.012 -19.040 1.00 57.16 318 ASN A O 1
ATOM 2486 N N . LYS A 1 319 ? -32.483 46.298 -17.677 1.00 56.81 319 LYS A N 1
ATOM 2487 C CA . LYS A 1 319 ? -32.216 45.323 -18.738 1.00 56.81 319 LYS A CA 1
ATOM 2488 C C . LYS A 1 319 ? -33.519 44.785 -19.349 1.00 56.81 319 LYS A C 1
ATOM 2490 O O . LYS A 1 319 ? -33.574 44.518 -20.535 1.00 56.81 319 LYS A O 1
ATOM 2495 N N . GLU A 1 320 ? -34.585 44.719 -18.554 1.00 56.06 320 GLU A N 1
ATOM 2496 C CA . GLU A 1 320 ? -35.953 44.427 -19.002 1.00 56.06 320 GLU A CA 1
ATOM 2497 C C . GLU A 1 320 ? -36.522 45.578 -19.853 1.00 56.06 320 GLU A C 1
ATOM 2499 O O . GLU A 1 320 ? -37.080 45.331 -20.915 1.00 56.06 320 GLU A O 1
ATOM 2504 N N . ARG A 1 321 ? -36.308 46.842 -19.446 1.00 58.34 321 ARG A N 1
ATOM 2505 C CA . ARG A 1 321 ? -36.656 48.025 -20.255 1.00 58.34 321 ARG A CA 1
ATOM 2506 C C . ARG A 1 321 ? -35.818 48.158 -21.525 1.00 58.34 321 ARG A C 1
ATOM 2508 O O . ARG A 1 321 ? -36.369 48.591 -22.525 1.00 58.34 321 ARG A O 1
ATOM 2515 N N . GLN A 1 322 ? -34.528 47.816 -21.488 1.00 63.03 322 GLN A N 1
ATOM 2516 C CA . GLN A 1 322 ? -33.683 47.808 -22.688 1.00 63.03 322 GLN A CA 1
ATOM 2517 C C . GLN A 1 322 ? -34.143 46.739 -23.678 1.00 63.03 322 GLN A C 1
ATOM 2519 O O . GLN A 1 322 ? -34.392 47.083 -24.822 1.00 63.03 322 GLN A O 1
ATOM 2524 N N . ASN A 1 323 ? -34.390 45.507 -23.222 1.00 64.88 323 ASN A N 1
ATOM 2525 C CA . ASN A 1 323 ? -34.917 44.457 -24.094 1.00 64.88 323 ASN A CA 1
ATOM 2526 C C . ASN A 1 323 ? -36.306 44.807 -24.655 1.00 64.88 323 ASN A C 1
ATOM 2528 O O . ASN A 1 323 ? -36.560 44.558 -25.821 1.00 64.88 323 ASN A O 1
ATOM 2532 N N . LEU A 1 324 ? -37.208 45.396 -23.857 1.00 64.25 324 LEU A N 1
ATOM 2533 C CA . LEU A 1 324 ? -38.507 45.858 -24.364 1.00 64.25 324 LEU A CA 1
ATOM 2534 C C . LEU A 1 324 ? -38.356 46.989 -25.387 1.00 64.25 324 LEU A C 1
ATOM 2536 O O . LEU A 1 324 ? -39.074 46.994 -26.375 1.00 64.25 324 LEU A O 1
ATOM 2540 N N . ALA A 1 325 ? -37.440 47.935 -25.173 1.00 65.88 325 ALA A N 1
ATOM 2541 C CA . ALA A 1 325 ? -37.191 49.013 -26.127 1.00 65.88 325 ALA A CA 1
ATOM 2542 C C . ALA A 1 325 ? -36.551 48.507 -27.431 1.00 65.88 325 ALA A C 1
ATOM 2544 O O . ALA A 1 325 ? -36.885 49.020 -28.491 1.00 65.88 325 ALA A O 1
ATOM 2545 N N . GLU A 1 326 ? -35.675 47.501 -27.358 1.00 63.34 326 GLU A N 1
ATOM 2546 C CA . GLU A 1 326 ? -35.075 46.847 -28.529 1.00 63.34 326 GLU A CA 1
ATOM 2547 C C . GLU A 1 326 ? -36.114 46.031 -29.308 1.00 63.34 326 GLU A C 1
ATOM 2549 O O . GLU A 1 326 ? -36.222 46.202 -30.515 1.00 63.34 326 GLU A O 1
ATOM 2554 N N . VAL A 1 327 ? -36.961 45.251 -28.628 1.00 65.62 327 VAL A N 1
ATOM 2555 C CA . VAL A 1 327 ? -38.043 44.486 -29.279 1.00 65.62 327 VAL A CA 1
ATOM 2556 C C . VAL A 1 327 ? -39.078 45.413 -29.925 1.00 65.62 327 VAL A C 1
ATOM 2558 O O . VAL A 1 327 ? -39.483 45.180 -31.058 1.00 65.62 327 VAL A O 1
ATOM 2561 N N . PHE A 1 328 ? -39.467 46.507 -29.258 1.00 64.00 328 PHE A N 1
ATOM 2562 C CA . PHE A 1 328 ? -40.351 47.509 -29.868 1.00 64.00 328 PHE A CA 1
ATOM 2563 C C . PHE A 1 328 ? -39.689 48.238 -31.048 1.00 64.00 328 PHE A C 1
ATOM 2565 O O . PHE A 1 328 ? -40.387 48.622 -31.981 1.00 64.00 328 PHE A O 1
ATOM 2572 N N . ALA A 1 329 ? -38.370 48.452 -31.024 1.00 65.06 329 ALA A N 1
ATOM 2573 C CA . ALA A 1 329 ? -37.660 49.048 -32.152 1.00 65.06 329 ALA A CA 1
ATOM 2574 C C . ALA A 1 329 ? -37.616 48.092 -33.354 1.00 65.06 329 ALA A C 1
ATOM 2576 O O . ALA A 1 329 ? -37.866 48.534 -34.470 1.00 65.06 329 ALA A O 1
ATOM 2577 N N . GLU A 1 330 ? -37.384 46.797 -33.126 1.00 65.06 330 GLU A N 1
ATOM 2578 C CA . GLU A 1 330 ? -37.391 45.772 -34.177 1.00 65.06 330 GLU A CA 1
ATOM 2579 C C . GLU A 1 330 ? -38.791 45.557 -34.776 1.00 65.06 330 GLU A C 1
ATOM 2581 O O . GLU A 1 330 ? -38.916 45.470 -35.995 1.00 65.06 330 GLU A O 1
ATOM 2586 N N . GLU A 1 331 ? -39.857 45.552 -33.966 1.00 65.19 331 GLU A N 1
ATOM 2587 C CA . GLU A 1 331 ? -41.238 45.432 -34.468 1.00 65.19 331 GLU A CA 1
ATOM 2588 C C . GLU A 1 331 ? -41.685 46.666 -35.269 1.00 65.19 331 GLU A C 1
ATOM 2590 O O . GLU A 1 331 ? -42.353 46.525 -36.293 1.00 65.19 331 GLU A O 1
ATOM 2595 N N . VAL A 1 332 ? -41.294 47.878 -34.854 1.00 65.19 332 VAL A N 1
ATOM 2596 C CA . VAL A 1 332 ? -41.576 49.109 -35.619 1.00 65.19 332 VAL A CA 1
ATOM 2597 C C . VAL A 1 332 ? -40.783 49.139 -36.928 1.00 65.19 332 VAL A C 1
ATOM 2599 O O . VAL A 1 332 ? -41.295 49.617 -37.938 1.00 65.19 332 VAL A O 1
ATOM 2602 N N . GLN A 1 333 ? -39.561 48.606 -36.932 1.00 58.91 333 GLN A N 1
ATOM 2603 C CA . GLN A 1 333 ? -38.718 48.543 -38.123 1.00 58.91 333 GLN A CA 1
ATOM 2604 C C . GLN A 1 333 ? -39.230 47.489 -39.121 1.00 58.91 333 GLN A C 1
ATOM 2606 O O . GLN A 1 333 ? -39.336 47.791 -40.307 1.00 58.91 333 GLN A O 1
ATOM 2611 N N . ALA A 1 334 ? -39.681 46.326 -38.640 1.00 59.66 334 ALA A N 1
ATOM 2612 C CA . ALA A 1 334 ? -40.333 45.304 -39.462 1.00 59.66 334 ALA A CA 1
ATOM 2613 C C . ALA A 1 334 ? -41.683 45.777 -40.037 1.00 59.66 334 ALA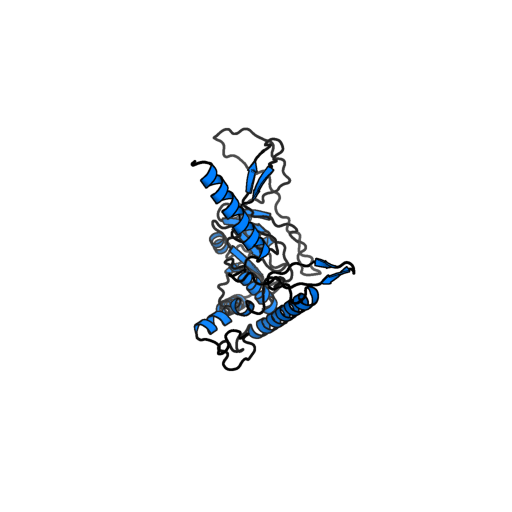 A C 1
ATOM 2615 O O . ALA A 1 334 ? -41.972 45.534 -41.204 1.00 59.66 334 ALA A O 1
ATOM 2616 N N . ALA A 1 335 ? -42.484 46.518 -39.261 1.00 55.88 335 ALA A N 1
ATOM 2617 C CA . ALA A 1 335 ? -43.748 47.082 -39.743 1.00 55.88 335 ALA A CA 1
ATOM 2618 C C . ALA A 1 335 ? -43.557 48.214 -40.774 1.00 55.88 335 ALA A C 1
ATOM 2620 O O . ALA A 1 335 ? -44.451 48.456 -41.577 1.00 55.88 335 ALA A O 1
ATOM 2621 N N . SER A 1 336 ? -42.403 48.894 -40.775 1.00 55.44 336 SER A N 1
ATOM 2622 C CA . SER A 1 336 ? -42.061 49.912 -41.783 1.00 55.44 336 SER A CA 1
ATOM 2623 C C . SER A 1 336 ? -41.458 49.350 -43.076 1.00 55.44 336 SER A C 1
ATOM 2625 O O . SER A 1 336 ? -41.292 50.097 -44.034 1.00 55.44 336 SER A O 1
ATOM 2627 N N . GLU A 1 337 ? -41.112 48.059 -43.103 1.00 54.81 337 GLU A N 1
ATOM 2628 C CA . GLU A 1 337 ? -40.587 47.361 -44.287 1.00 54.81 337 GLU A CA 1
ATOM 2629 C C . GLU A 1 337 ? -41.677 46.567 -45.044 1.00 54.81 337 GLU A C 1
ATOM 2631 O O . GLU A 1 337 ? -41.414 46.074 -46.142 1.00 54.81 337 GLU A O 1
ATOM 2636 N N . GLU A 1 338 ? -42.901 46.480 -44.500 1.00 54.25 338 GLU A N 1
ATOM 2637 C CA . GLU A 1 338 ? -44.067 45.816 -45.117 1.00 54.25 338 GLU A CA 1
ATOM 2638 C C . GLU A 1 338 ? -45.187 46.782 -45.594 1.00 54.25 338 GLU A C 1
ATOM 2640 O O . GLU A 1 338 ? -46.249 46.315 -46.015 1.00 54.25 338 GLU A O 1
ATOM 2645 N N . GLU A 1 339 ? -44.952 48.105 -45.611 1.00 46.28 339 GLU A N 1
ATOM 2646 C CA . GLU A 1 339 ? -45.766 49.117 -46.336 1.00 46.28 339 GLU A CA 1
ATOM 2647 C C . GLU A 1 339 ? -45.028 49.685 -47.561 1.00 46.28 339 GLU A C 1
ATOM 2649 O O . GLU A 1 339 ? -45.690 49.888 -48.609 1.00 46.28 339 GLU A O 1
#

Foldseek 3Di:
DAAWDFDWAPQDPQQRDTDTPDTDDFPFFDVQPTHTQFQEEEEFAECVLPHDDPLQSLQVLLSRLLRVRHYAYEYEDPVVDDPVSVVVVQVVVVQQVHHHFYAYLVVRPRLVVVLVVLFAGEYEYAYAFRSCLLSSVLSLCVVLVWAFDDPPDDDHDDDDDPDDPDDPPPDGDRPDQDDDPPPPSGGPDFPPDWDWTQRNGRGIYTDHGHDHHDDCVSDALQCLLVSGVLSVVQVVVHHAPDPRDSQPDPPRDSSHQPDDCSVSSVVVSVVRVVVVVVCCVVVNPPPPDDWDWDQDPVRDTDTDDDPPPDPDDPDPVVVVVVVVVVVVVVVVVVVVVVD

Solvent-accessible surface area (backbone atoms only — not comparable to full-atom values): 20422 Å² total; per-residue (Å²): 104,52,60,57,54,65,46,73,41,80,69,39,67,79,81,71,44,66,40,80,76,45,73,58,88,74,87,33,68,42,75,87,64,58,35,26,49,48,62,30,36,34,43,40,39,10,64,44,69,54,56,71,48,69,63,66,52,51,52,52,49,37,47,47,50,71,62,73,44,53,69,44,42,35,35,22,40,53,85,77,53,55,74,64,60,52,51,52,51,49,55,52,37,45,72,50,70,41,76,71,45,64,24,18,50,88,78,64,37,55,45,66,64,49,45,62,70,32,41,80,32,33,33,33,52,44,40,47,64,50,33,42,66,69,52,38,51,51,41,52,21,66,74,49,68,29,62,68,80,64,93,82,65,86,66,79,80,76,81,93,66,100,83,72,98,72,78,94,74,88,76,74,80,78,85,83,80,72,80,68,50,90,88,71,81,57,56,92,74,72,53,88,59,69,45,73,32,54,32,78,68,23,31,31,38,36,49,49,47,52,47,86,70,86,77,63,79,91,50,44,66,83,52,50,57,73,43,34,52,58,45,44,57,33,50,74,78,40,75,49,78,49,99,80,66,77,62,85,77,58,81,70,43,60,60,55,70,94,53,94,60,41,69,51,51,52,53,51,42,52,53,32,45,53,48,53,52,48,50,37,69,76,66,39,81,72,74,72,74,80,70,65,78,51,74,46,100,82,71,53,74,50,77,56,79,64,74,79,84,56,99,71,75,77,70,51,69,68,59,50,49,48,52,50,52,50,51,52,48,52,53,54,52,56,59,66,72,75,114

Organism: Ceratopteris richardii (NCBI:txid49495)

InterPro domains:
  IPR004881 Ribosome biogenesis GTPase RsgA [PTHR32120] (1-333)
  IPR004881 Ribosome biogenesis GTPase RsgA [TIGR00157] (1-149)
  IPR004881 Ribosome biogenesis GTPase RsgA [cd01854] (36-270)
  IPR010914 RsgA GTPase domain [PF03193] (24-216)
  IPR010914 RsgA GTPase domain [PS50936] (36-212)
  IPR027417 P-loop containing nucleoside triphosphate hydrolase [G3DSA:3.40.50.300] (23-216)
  IPR027417 P-loop containing nucleoside triphosphate hydrolase [SSF52540] (30-275)
  IPR030378 Circularly permuted (CP)-type guanine nucleotide-binding (G) domain [PS51721] (28-214)

Secondary structure (DSSP, 8-state):
-BT--EEEEEEETTTTEEEEEEEPPPS-EEETTEEES-SEEEEEEESSSSPPPHHHHHHHHHHHHHHT--EEEEEE-GGGS-HHHHHHHHHHHHHTT--EEE-BTTTTBSHHHHHHHHTTSEEEEE--TTS-HHHHHHHHHHHHT-----TTS--------SS------S-------PPPPTTT---S----S-EEEEETTTEEEEE----SS---TT--TTTGGGG-HHHHHHHHH---SSTT--SSS-TT-SS-S-STTHHHHHHHHHHHHHHHHHHHHHH-GGGSS----EE-TTS-EE--------S--PPPHHHHHHHHHHHHHHHHHHHTS--

Mean predicted aligned error: 15.19 Å